Protein AF-0000000084726211 (afdb_homodimer)

Nearest PDB structures (foldseek):
  2p4w-assembly1_A  TM=8.060E-01  e=6.224E-04  Pyrococcus furiosus
  4ooi-assembly1_A  TM=8.807E-01  e=1.745E-03  Vibrio cholerae O1 biovar El Tor str. N16961
  4omz-assembly2_C  TM=9.015E-01  e=2.667E-03  Sinorhizobium fredii
  6pln-assembly2_B  TM=7.159E-01  e=6.622E-03  Pyrococcus furiosus
  8g5s-assembly1_A  TM=6.922E-01  e=1.371E-02  Streptomyces sp. CB03234

Organism: NCBI:txid1227490

Secondary structure (DSSP, 8-state):
-----------------S--SS-EEEES-HHHHHHHHHSHHHHHHHHHTTSS-B-HHHHHHHHT--HHHHHHHHHHHHHTTSEEEEEEE-TTT--EEEEEEE--SEEEEEEETTEEEEEEE--TTS------------/-----------------S--SS--EEES-HHHHHHHHHSHHHHHHHHHTTSS-B-HHHHHHHHT--HHHHHHHHHHHHHTTSEEEEEEE-TTT--EEEEEEE--SEEEEEEETTEEEEEEE--TTS------------

Sequence (276 aa):
MASELVPPRDQATEAPCAATEGDEWRHENPTALLQQLGDEYTRAAFEAVLDRPRSGRAVAAATDMSRPTAFRRLNALVELGLLETDRRIDGEDGHHHKRYRAVIDGFSVRIEDGDIDIVIESDTSAEPARIERRPECDMASELVPPRDQATEAPCAATEGDEWRHENPTALLQQLGDEYTRAAFEAVLDRPRSGRAVAAATDMSRPTAFRRLNALVELGL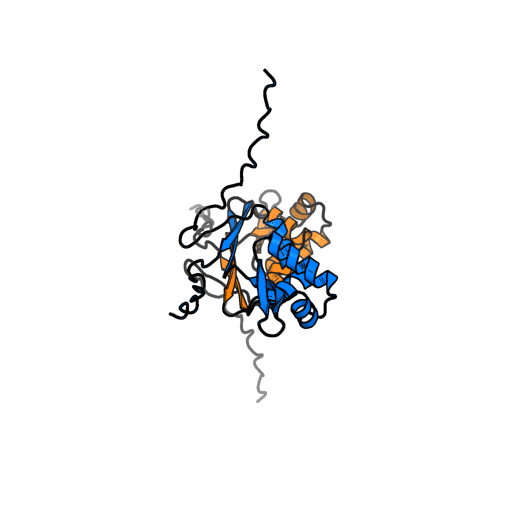LETDRRIDGEDGHHHKRYRAVIDGFSVRIEDGDIDIVIESDTSAEPARIERRPECD

pLDDT: mean 76.4, std 23.69, range [30.94, 98.44]

Radius of gyration: 25.73 Å; Cα contacts (8 Å, |Δi|>4): 413; chains: 2; bounding box: 108×88×62 Å

Structure (mmCIF, N/CA/C/O backbone):
data_AF-0000000084726211-model_v1
#
loop_
_entity.id
_entity.type
_entity.pdbx_description
1 polymer 'HTH iclR-type domain-containing protein'
#
loop_
_atom_site.group_PDB
_atom_site.id
_atom_site.type_symbol
_atom_site.label_atom_id
_atom_site.label_alt_id
_atom_site.label_comp_id
_atom_site.label_asym_id
_atom_site.label_entity_id
_atom_site.label_seq_id
_atom_site.pdbx_PDB_ins_code
_atom_site.Cartn_x
_atom_site.Cartn_y
_atom_site.Cartn_z
_atom_site.occupancy
_atom_site.B_iso_or_equiv
_atom_site.auth_seq_id
_atom_site.auth_comp_id
_atom_site.auth_asym_id
_atom_site.auth_atom_id
_atom_site.pdbx_PDB_model_num
ATOM 1 N N . MET A 1 1 ? 55.969 -15.758 -20.641 1 39.09 1 MET A N 1
ATOM 2 C CA . MET A 1 1 ? 55.156 -16.219 -19.531 1 39.09 1 MET A CA 1
ATOM 3 C C . MET A 1 1 ? 53.812 -15.484 -19.547 1 39.09 1 MET A C 1
ATOM 5 O O . MET A 1 1 ? 53.75 -14.289 -19.266 1 39.09 1 MET A O 1
ATOM 9 N N . ALA A 1 2 ? 52.938 -15.828 -20.516 1 46.84 2 ALA A N 1
ATOM 10 C CA . ALA A 1 2 ? 51.625 -15.234 -20.781 1 46.84 2 ALA A CA 1
ATOM 11 C C . ALA A 1 2 ? 50.719 -15.273 -19.547 1 46.84 2 ALA A C 1
ATOM 13 O O . ALA A 1 2 ? 50.594 -16.328 -18.906 1 46.84 2 ALA A O 1
ATOM 14 N N . SER A 1 3 ? 50.688 -14.188 -18.75 1 48.53 3 SER A N 1
ATOM 15 C CA . SER A 1 3 ? 49.844 -13.953 -17.578 1 48.53 3 SER A CA 1
ATOM 16 C C . SER A 1 3 ? 48.375 -14.227 -17.891 1 48.53 3 SER A C 1
ATOM 18 O O . SER A 1 3 ? 47.812 -13.578 -18.75 1 48.53 3 SER A O 1
ATOM 20 N N . GLU A 1 4 ? 48 -15.523 -17.922 1 49.91 4 GLU A N 1
ATOM 21 C CA . GLU A 1 4 ? 46.625 -15.906 -18.078 1 49.91 4 GLU A CA 1
ATOM 22 C C . GLU A 1 4 ? 45.719 -15.117 -17.125 1 49.91 4 GLU A C 1
ATOM 24 O O . GLU A 1 4 ? 45.906 -15.164 -15.906 1 49.91 4 GLU A O 1
ATOM 29 N N . LEU A 1 5 ? 45.281 -13.945 -17.531 1 48.28 5 LEU A N 1
ATOM 30 C CA . LEU A 1 5 ? 44.25 -13.18 -16.812 1 48.28 5 LEU A CA 1
ATOM 31 C C . LEU A 1 5 ? 43.094 -14.078 -16.406 1 48.28 5 LEU A C 1
ATOM 33 O O . LEU A 1 5 ? 42.375 -14.625 -17.266 1 48.28 5 LEU A O 1
ATOM 37 N N . VAL A 1 6 ? 43.219 -14.844 -15.266 1 48.81 6 VAL A N 1
ATOM 38 C CA . VAL A 1 6 ? 42.062 -15.57 -14.719 1 48.81 6 VAL A CA 1
ATOM 39 C C . VAL A 1 6 ? 40.875 -14.641 -14.641 1 48.81 6 VAL A C 1
ATOM 41 O O . VAL A 1 6 ? 40.969 -13.523 -14.125 1 48.81 6 VAL A O 1
ATOM 44 N N . PRO A 1 7 ? 39.938 -14.773 -15.531 1 48.22 7 PRO A N 1
ATOM 45 C CA . PRO A 1 7 ? 38.75 -13.906 -15.453 1 48.22 7 PRO A CA 1
ATOM 46 C C . PRO A 1 7 ? 38.156 -13.82 -14.047 1 48.22 7 PRO A C 1
ATOM 48 O O . PRO A 1 7 ? 38.344 -14.734 -13.242 1 48.22 7 PRO A O 1
ATOM 51 N N . PRO A 1 8 ? 37.844 -12.57 -13.555 1 41.69 8 PRO A N 1
ATOM 52 C CA . PRO A 1 8 ? 37.281 -12.414 -12.211 1 41.69 8 PRO A CA 1
ATOM 53 C C . PRO A 1 8 ? 36.125 -13.391 -11.93 1 41.69 8 PRO A C 1
ATOM 55 O O . PRO A 1 8 ? 35.344 -13.711 -12.828 1 41.69 8 PRO A O 1
ATOM 58 N N . ARG A 1 9 ? 36.312 -14.359 -11.039 1 36.38 9 ARG A N 1
ATOM 59 C CA . ARG A 1 9 ? 35.281 -15.266 -10.547 1 36.38 9 ARG A CA 1
ATOM 60 C C . ARG A 1 9 ? 33.969 -14.539 -10.32 1 36.38 9 ARG A C 1
ATOM 62 O O . ARG A 1 9 ? 33.969 -13.375 -9.906 1 36.38 9 ARG A O 1
ATOM 69 N N . ASP A 1 10 ? 32.906 -14.898 -11.055 1 35.47 10 ASP A N 1
ATOM 70 C CA . ASP A 1 10 ? 31.531 -14.445 -10.859 1 35.47 10 ASP A CA 1
ATOM 71 C C . ASP A 1 10 ? 31.172 -14.43 -9.375 1 35.47 10 ASP A C 1
ATOM 73 O O . ASP A 1 10 ? 31.234 -15.461 -8.703 1 35.47 10 ASP A O 1
ATOM 77 N N . GLN A 1 11 ? 31.531 -13.461 -8.602 1 33.31 11 GLN A N 1
ATOM 78 C CA . GLN A 1 11 ? 31.078 -13.32 -7.219 1 33.31 11 GLN A CA 1
ATOM 79 C C . GLN A 1 11 ? 29.609 -13.688 -7.074 1 33.31 11 GLN A C 1
ATOM 81 O O . GLN A 1 11 ? 28.734 -12.93 -7.504 1 33.31 11 GLN A O 1
ATOM 86 N N . ALA A 1 12 ? 29.219 -14.945 -7.195 1 33.38 12 ALA A N 1
ATOM 87 C CA . ALA A 1 12 ? 27.875 -15.352 -6.805 1 33.38 12 ALA A CA 1
ATOM 88 C C . ALA A 1 12 ? 27.438 -14.656 -5.52 1 33.38 12 ALA A C 1
ATOM 90 O O . ALA A 1 12 ? 28.156 -14.703 -4.512 1 33.38 12 ALA A O 1
ATOM 91 N N . THR A 1 13 ? 26.797 -13.477 -5.504 1 34.91 13 THR A N 1
ATOM 92 C CA . THR A 1 13 ? 26.219 -12.844 -4.332 1 34.91 13 THR A CA 1
ATOM 93 C C . THR A 1 13 ? 25.562 -13.883 -3.428 1 34.91 13 THR A C 1
ATOM 95 O O . THR A 1 13 ? 24.719 -14.664 -3.877 1 34.91 13 THR A O 1
ATOM 98 N N . GLU A 1 14 ? 26.281 -14.359 -2.484 1 36.47 14 GLU A N 1
ATOM 99 C CA . GLU A 1 14 ? 25.812 -15.305 -1.474 1 36.47 14 GLU A CA 1
ATOM 100 C C . GLU A 1 14 ? 24.344 -15.062 -1.132 1 36.47 14 GLU A C 1
ATOM 102 O O . GLU A 1 14 ? 23.938 -13.922 -0.879 1 36.47 14 GLU A O 1
ATOM 107 N N . ALA A 1 15 ? 23.453 -15.906 -1.672 1 33.66 15 ALA A N 1
ATOM 108 C CA . ALA A 1 15 ? 22.078 -15.867 -1.189 1 33.66 15 ALA A CA 1
ATOM 109 C C . ALA A 1 15 ? 22.031 -15.773 0.333 1 33.66 15 ALA A C 1
ATOM 111 O O . ALA A 1 15 ? 22.859 -16.375 1.025 1 33.66 15 ALA A O 1
ATOM 112 N N . PRO A 1 16 ? 21.609 -14.695 0.989 1 34.72 16 PRO A N 1
ATOM 113 C CA . PRO A 1 16 ? 21.578 -14.719 2.453 1 34.72 16 PRO A CA 1
ATOM 114 C C . PRO A 1 16 ? 21.094 -16.062 3.01 1 34.72 16 PRO A C 1
ATOM 116 O O . PRO A 1 16 ? 20.344 -16.781 2.344 1 34.72 16 PRO A O 1
ATOM 119 N N . CYS A 1 17 ? 21.969 -16.891 3.686 1 32.44 17 CYS A N 1
ATOM 120 C CA . CYS A 1 17 ? 21.625 -18.094 4.434 1 32.44 17 CYS A CA 1
ATOM 121 C C . CYS A 1 17 ? 20.188 -18.062 4.93 1 32.44 17 CYS A C 1
ATOM 123 O O . CYS A 1 17 ? 19.594 -16.984 5 1 32.44 17 CYS A O 1
ATOM 125 N N . ALA A 1 18 ? 19.703 -19.375 5.34 1 34.75 18 ALA A N 1
ATOM 126 C CA . ALA A 1 18 ? 18.391 -19.734 5.867 1 34.75 18 ALA A CA 1
ATOM 127 C C . ALA A 1 18 ? 17.953 -18.734 6.941 1 34.75 18 ALA A C 1
ATOM 129 O O . ALA A 1 18 ? 18.562 -18.641 8 1 34.75 18 ALA A O 1
ATOM 130 N N . ALA A 1 19 ? 17.656 -17.625 6.594 1 34.97 19 ALA A N 1
ATOM 131 C CA . ALA A 1 19 ? 17.234 -16.547 7.488 1 34.97 19 ALA A CA 1
ATOM 132 C C . ALA A 1 19 ? 16.312 -17.078 8.578 1 34.97 19 ALA A C 1
ATOM 134 O O . ALA A 1 19 ? 15.469 -17.938 8.32 1 34.97 19 ALA A O 1
ATOM 135 N N . THR A 1 20 ? 16.719 -17.109 9.867 1 35.34 20 THR A N 1
ATOM 136 C CA . THR A 1 20 ? 15.945 -17.438 11.062 1 35.34 20 THR A CA 1
ATOM 137 C C . THR A 1 20 ? 14.508 -16.953 10.922 1 35.34 20 THR A C 1
ATOM 139 O O . THR A 1 20 ? 14.211 -16.078 10.109 1 35.34 20 THR A O 1
ATOM 142 N N . GLU A 1 21 ? 13.508 -17.312 11.758 1 37.81 21 GLU A N 1
ATOM 143 C CA . GLU A 1 21 ? 12.172 -16.891 12.188 1 37.81 21 GLU A CA 1
ATOM 144 C C . GLU A 1 21 ? 12.078 -15.375 12.297 1 37.81 21 GLU A C 1
ATOM 146 O O . GLU A 1 21 ? 12.906 -14.734 12.938 1 37.81 21 GLU A O 1
ATOM 151 N N . GLY A 1 22 ? 11.234 -14.641 11.414 1 49.62 22 GLY A N 1
ATOM 152 C CA . GLY A 1 22 ? 10.875 -13.234 11.414 1 49.62 22 GLY A CA 1
ATOM 153 C C . GLY A 1 22 ? 11.719 -12.406 10.469 1 49.62 22 GLY A C 1
ATOM 154 O O . GLY A 1 22 ? 12.102 -11.273 10.797 1 49.62 22 GLY A O 1
ATOM 155 N N . ASP A 1 23 ? 12.117 -13.086 9.359 1 56 23 ASP A N 1
ATOM 156 C CA . ASP A 1 23 ? 13 -12.297 8.508 1 56 23 ASP A CA 1
ATOM 157 C C . ASP A 1 23 ? 12.297 -11.039 8 1 56 23 ASP A C 1
ATOM 159 O O . ASP A 1 23 ? 11.195 -11.117 7.461 1 56 23 ASP A O 1
ATOM 163 N N . GLU A 1 24 ? 12.367 -10.078 8.656 1 62.66 24 GLU A N 1
ATOM 164 C CA . GLU A 1 24 ? 11.961 -8.742 8.242 1 62.66 24 GLU A CA 1
ATOM 165 C C . GLU A 1 24 ? 12.945 -8.148 7.238 1 62.66 24 GLU A C 1
ATOM 167 O O . GLU A 1 24 ? 14.133 -8.008 7.539 1 62.66 24 GLU A O 1
ATOM 172 N N . TRP A 1 25 ? 12.562 -8.359 5.883 1 65.56 25 TRP A N 1
ATOM 173 C CA . TRP A 1 25 ? 13.398 -7.707 4.879 1 65.56 25 TRP A CA 1
ATOM 174 C C . TRP A 1 25 ? 12.883 -6.312 4.555 1 65.56 25 TRP A C 1
ATOM 176 O O . TRP A 1 25 ? 11.672 -6.105 4.422 1 65.56 25 TRP A O 1
ATOM 186 N N . ARG A 1 26 ? 13.805 -5.41 4.758 1 68.44 26 ARG A N 1
ATOM 187 C CA . ARG A 1 26 ? 13.461 -4.039 4.387 1 68.44 26 ARG A CA 1
ATOM 188 C C . ARG A 1 26 ? 13.555 -3.842 2.879 1 68.44 26 ARG A C 1
ATOM 190 O O . ARG A 1 26 ? 14.539 -4.23 2.252 1 68.44 26 ARG A O 1
ATOM 197 N N . HIS A 1 27 ? 12.469 -3.482 2.32 1 71.31 27 HIS A N 1
ATOM 198 C CA . HIS A 1 27 ? 12.461 -3.205 0.889 1 71.31 27 HIS A CA 1
ATOM 199 C C . HIS A 1 27 ? 13.164 -1.892 0.579 1 71.31 27 HIS A C 1
ATOM 201 O O . HIS A 1 27 ? 12.969 -0.896 1.278 1 71.31 27 HIS A O 1
ATOM 207 N N . GLU A 1 28 ? 13.922 -1.959 -0.478 1 69.88 28 GLU A N 1
ATOM 208 C CA . GLU A 1 28 ? 14.758 -0.815 -0.825 1 69.88 28 GLU A CA 1
ATOM 209 C C . GLU A 1 28 ? 13.945 0.281 -1.502 1 69.88 28 GLU A C 1
ATOM 211 O O . GLU A 1 28 ? 14.359 1.442 -1.533 1 69.88 28 GLU A O 1
ATOM 216 N N . ASN A 1 29 ? 12.766 -0.168 -1.942 1 80.62 29 ASN A N 1
ATOM 217 C CA . ASN A 1 29 ? 11.961 0.81 -2.666 1 80.62 29 ASN A CA 1
ATOM 218 C C . ASN A 1 29 ? 10.508 0.78 -2.215 1 80.62 29 ASN A C 1
ATOM 220 O O . ASN A 1 29 ? 9.656 0.197 -2.889 1 80.62 29 ASN A O 1
ATOM 224 N N . PRO A 1 30 ?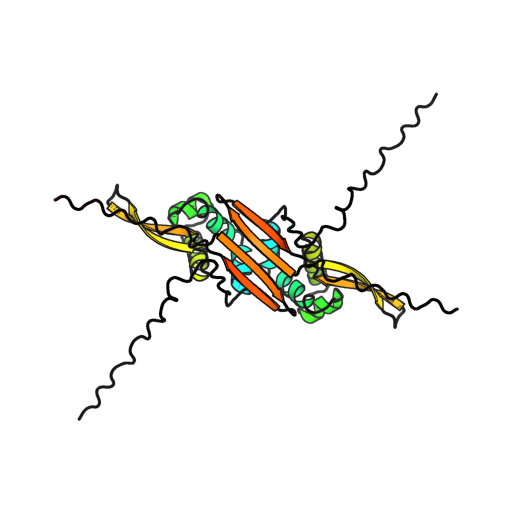 10.266 1.433 -1.146 1 82.88 30 PRO A N 1
ATOM 225 C CA . PRO A 1 30 ? 8.906 1.43 -0.599 1 82.88 30 PRO A CA 1
ATOM 226 C C . PRO A 1 30 ? 7.887 2.043 -1.554 1 82.88 30 PRO A C 1
ATOM 228 O O . PRO A 1 30 ? 6.75 1.571 -1.633 1 82.88 30 PRO A O 1
ATOM 231 N N . THR A 1 31 ? 8.352 2.951 -2.346 1 88.25 31 THR A N 1
ATOM 232 C CA . THR A 1 31 ? 7.461 3.619 -3.291 1 88.25 31 THR A CA 1
ATOM 233 C C . THR A 1 31 ? 6.984 2.645 -4.363 1 88.25 31 THR A C 1
ATOM 235 O O . THR A 1 31 ? 5.809 2.643 -4.73 1 88.25 31 THR A O 1
ATOM 238 N N . ALA A 1 32 ? 7.859 1.78 -4.801 1 92.69 32 ALA A N 1
ATOM 239 C CA . ALA A 1 32 ? 7.512 0.836 -5.859 1 92.69 32 ALA A CA 1
ATOM 240 C C . ALA A 1 32 ? 6.469 -0.169 -5.379 1 92.69 32 ALA A C 1
ATOM 242 O O . ALA A 1 32 ? 5.543 -0.516 -6.117 1 92.69 32 ALA A O 1
ATOM 243 N N . LEU A 1 33 ? 6.598 -0.645 -4.188 1 94.25 33 LEU A N 1
ATOM 244 C CA . LEU A 1 33 ? 5.668 -1.628 -3.643 1 94.25 33 LEU A CA 1
ATOM 245 C C . LEU A 1 33 ? 4.266 -1.038 -3.514 1 94.25 33 LEU A C 1
ATOM 247 O O . LEU A 1 33 ? 3.287 -1.651 -3.945 1 94.25 33 LEU A O 1
ATOM 251 N N . LEU A 1 34 ? 4.176 0.174 -2.963 1 95 34 LEU A N 1
ATOM 252 C CA . LEU A 1 34 ? 2.887 0.832 -2.795 1 95 34 LEU A CA 1
ATOM 253 C C . LEU A 1 34 ? 2.252 1.138 -4.148 1 95 34 LEU A C 1
ATOM 255 O O . LEU A 1 34 ? 1.045 0.962 -4.328 1 95 34 LEU A O 1
ATOM 259 N N . GLN A 1 35 ? 3.066 1.562 -5.082 1 95.69 35 GLN A N 1
ATOM 260 C CA . GLN A 1 35 ? 2.582 1.86 -6.426 1 95.69 35 GLN A CA 1
ATOM 261 C C . GLN A 1 35 ? 2.012 0.612 -7.094 1 95.69 35 GLN A C 1
ATOM 263 O O . GLN A 1 35 ? 0.9 0.639 -7.625 1 95.69 35 GLN A O 1
ATOM 268 N N . GLN A 1 36 ? 2.717 -0.459 -7.031 1 96 36 GLN A N 1
ATOM 269 C CA . GLN A 1 36 ? 2.287 -1.682 -7.699 1 96 36 GLN A CA 1
ATOM 270 C C . GLN A 1 36 ? 1.032 -2.254 -7.047 1 96 36 GLN A C 1
ATOM 272 O O . GLN A 1 36 ? 0.092 -2.65 -7.742 1 96 36 GLN A O 1
ATOM 277 N N . LEU A 1 37 ? 0.979 -2.246 -5.75 1 95.06 37 LEU A N 1
ATOM 278 C CA . LEU A 1 37 ? -0.173 -2.826 -5.066 1 95.06 37 LEU A CA 1
ATOM 279 C C . LEU A 1 37 ? -1.361 -1.871 -5.102 1 95.06 37 LEU A C 1
ATOM 281 O O . LEU A 1 37 ? -2.498 -2.281 -4.855 1 95.06 37 LEU A O 1
ATOM 285 N N . GLY A 1 38 ? -1.064 -0.635 -5.301 1 96.5 38 GLY A N 1
ATOM 286 C CA . GLY A 1 38 ? -2.135 0.331 -5.5 1 96.5 38 GLY A CA 1
ATOM 287 C C . GLY A 1 38 ? -2.799 0.213 -6.859 1 96.5 38 GLY A C 1
ATOM 288 O O . GLY A 1 38 ? -3.92 0.689 -7.051 1 96.5 38 GLY A O 1
ATOM 289 N N . ASP A 1 39 ? -2.117 -0.351 -7.828 1 96.56 39 ASP A N 1
ATOM 290 C CA . ASP A 1 39 ? -2.664 -0.588 -9.156 1 96.56 39 ASP A CA 1
ATOM 291 C C . ASP A 1 39 ? -3.697 -1.712 -9.133 1 96.56 39 ASP A C 1
ATOM 293 O O . ASP A 1 39 ? -3.434 -2.795 -8.609 1 96.56 39 ASP A O 1
ATOM 297 N N . GLU A 1 40 ? -4.785 -1.427 -9.727 1 95.25 40 GLU A N 1
ATOM 298 C CA . GLU A 1 40 ? -5.906 -2.359 -9.672 1 95.25 40 GLU A CA 1
ATOM 299 C C . GLU A 1 40 ? -5.547 -3.691 -10.32 1 95.25 40 GLU A C 1
ATOM 301 O O . GLU A 1 40 ? -5.879 -4.754 -9.797 1 95.25 40 GLU A O 1
ATOM 306 N N . TYR A 1 41 ? -4.941 -3.641 -11.422 1 96.69 41 TYR A N 1
ATOM 307 C CA . TYR A 1 41 ? -4.613 -4.871 -12.133 1 96.69 41 TYR A CA 1
ATOM 308 C C . TYR A 1 41 ? -3.549 -5.664 -11.383 1 96.69 41 TYR A C 1
ATOM 310 O O . TYR A 1 41 ? -3.639 -6.891 -11.281 1 96.69 41 TYR A O 1
ATOM 318 N N . THR A 1 42 ? -2.561 -4.957 -10.852 1 97.88 42 THR A N 1
ATOM 319 C CA . THR A 1 42 ? -1.523 -5.637 -10.086 1 97.88 42 THR A CA 1
ATOM 320 C C . THR A 1 42 ? -2.107 -6.266 -8.828 1 97.88 42 THR A C 1
ATOM 322 O O . THR A 1 42 ? -1.794 -7.41 -8.492 1 97.88 42 THR A O 1
ATOM 325 N N . ARG A 1 43 ? -2.943 -5.551 -8.195 1 96.19 43 ARG A N 1
ATOM 326 C CA . ARG A 1 43 ? -3.58 -6.082 -6.996 1 96.19 43 ARG A CA 1
ATOM 327 C C . ARG A 1 43 ? -4.434 -7.305 -7.324 1 96.19 43 ARG A C 1
ATOM 329 O O . ARG A 1 43 ? -4.426 -8.289 -6.59 1 96.19 43 ARG A O 1
ATOM 336 N N . ALA A 1 44 ? -5.172 -7.266 -8.391 1 96.88 44 ALA A N 1
ATOM 337 C CA . ALA A 1 44 ? -6.012 -8.391 -8.805 1 96.88 44 ALA A CA 1
ATOM 338 C C . ALA A 1 44 ? -5.164 -9.625 -9.102 1 96.88 44 ALA A C 1
ATOM 340 O O . ALA A 1 44 ? -5.527 -10.742 -8.727 1 96.88 44 ALA A O 1
ATOM 341 N N . ALA A 1 45 ? -4.117 -9.414 -9.812 1 98.31 45 ALA A N 1
ATOM 342 C CA . ALA A 1 45 ? -3.205 -10.516 -10.109 1 98.31 45 ALA A CA 1
ATOM 343 C C . ALA A 1 45 ? -2.645 -11.125 -8.828 1 98.31 45 ALA A C 1
ATOM 345 O O . ALA A 1 45 ? -2.57 -12.352 -8.695 1 98.31 45 ALA A O 1
ATOM 346 N N . PHE A 1 46 ? -2.258 -10.234 -7.906 1 97.69 46 PHE A N 1
ATOM 347 C CA . PHE A 1 46 ? -1.736 -10.68 -6.621 1 97.69 46 PHE A CA 1
ATOM 348 C C . PHE A 1 46 ? -2.773 -11.508 -5.875 1 97.69 46 PHE A C 1
ATOM 350 O O . PHE A 1 46 ? -2.48 -12.617 -5.426 1 97.69 46 PHE A O 1
ATOM 357 N N . GLU A 1 47 ? -3.961 -11.055 -5.852 1 96.62 47 GLU A N 1
ATOM 358 C CA . GLU A 1 47 ? -5.047 -11.727 -5.145 1 96.62 47 GLU A CA 1
ATOM 359 C C . GLU A 1 47 ? -5.352 -13.086 -5.77 1 96.62 47 GLU A C 1
ATOM 361 O O . GLU A 1 47 ? -5.707 -14.031 -5.066 1 96.62 47 GLU A O 1
ATOM 366 N N . ALA A 1 48 ? -5.172 -13.164 -7.02 1 97.38 48 ALA A N 1
ATOM 367 C CA . ALA A 1 48 ? -5.496 -14.383 -7.754 1 97.38 48 ALA A CA 1
ATOM 368 C C . ALA A 1 48 ? -4.574 -15.531 -7.348 1 97.38 48 ALA A C 1
ATOM 370 O O . ALA A 1 48 ? -4.902 -16.703 -7.551 1 97.38 48 ALA A O 1
ATOM 371 N N . VAL A 1 49 ? -3.406 -15.219 -6.738 1 96.44 49 VAL A N 1
ATOM 372 C CA . VAL A 1 49 ? -2.439 -16.281 -6.449 1 96.44 49 VAL A CA 1
ATOM 373 C C . VAL A 1 49 ? -2.275 -16.422 -4.941 1 96.44 49 VAL A C 1
ATOM 375 O O . VAL A 1 49 ? -1.393 -17.156 -4.477 1 96.44 49 VAL A O 1
ATOM 378 N N . LEU A 1 50 ? -3.078 -15.719 -4.16 1 94.94 50 LEU A N 1
ATOM 379 C CA . LEU A 1 50 ? -2.908 -15.734 -2.711 1 94.94 50 LEU A CA 1
ATOM 380 C C . LEU A 1 50 ? -3.35 -17.078 -2.131 1 94.94 50 LEU A C 1
ATOM 382 O O . LEU A 1 50 ? -2.77 -17.562 -1.154 1 94.94 50 LEU A O 1
ATOM 386 N N . ASP A 1 51 ? -4.332 -17.656 -2.684 1 93.56 51 ASP A N 1
ATOM 387 C CA . ASP A 1 51 ? -4.887 -18.875 -2.113 1 93.56 51 ASP A CA 1
ATOM 388 C C . ASP A 1 51 ? -4.121 -20.094 -2.6 1 93.56 51 ASP A C 1
ATOM 390 O O . ASP A 1 51 ? -4 -21.094 -1.877 1 93.56 51 ASP A O 1
ATOM 394 N N . ARG A 1 52 ? -3.674 -20.047 -3.83 1 92.88 52 ARG A N 1
ATOM 395 C CA . ARG A 1 52 ? -2.904 -21.141 -4.414 1 92.88 52 ARG A CA 1
ATOM 396 C C . ARG A 1 52 ? -2.064 -20.656 -5.59 1 92.88 52 ARG A C 1
ATOM 398 O O . ARG A 1 52 ? -2.396 -19.656 -6.223 1 92.88 52 ARG A O 1
ATOM 405 N N . PRO A 1 53 ? -0.994 -21.375 -5.887 1 94.19 53 PRO A N 1
ATOM 406 C CA . PRO A 1 53 ? -0.213 -21.031 -7.078 1 94.19 53 PRO A CA 1
ATOM 407 C C . PRO A 1 53 ? -1.024 -21.141 -8.367 1 94.19 53 PRO A C 1
ATOM 409 O O . PRO A 1 53 ? -1.875 -22.031 -8.492 1 94.19 53 PRO A O 1
ATOM 412 N N . ARG A 1 54 ? -0.799 -20.25 -9.305 1 95.38 54 ARG A N 1
ATOM 413 C CA . ARG A 1 54 ? -1.486 -20.266 -10.594 1 95.38 54 ARG A CA 1
ATOM 414 C C . ARG A 1 54 ? -0.538 -19.891 -11.727 1 95.38 54 ARG A C 1
ATOM 416 O O . ARG A 1 54 ? 0.429 -19.156 -11.508 1 95.38 54 ARG A O 1
ATOM 423 N N . SER A 1 55 ? -0.848 -20.5 -12.914 1 95 55 SER A N 1
ATOM 424 C CA . SER A 1 55 ? -0.125 -20.078 -14.109 1 95 55 SER A CA 1
ATOM 425 C C . SER A 1 55 ? -0.536 -18.688 -14.547 1 95 55 SER A C 1
ATOM 427 O O . SER A 1 55 ? -1.604 -18.203 -14.164 1 95 55 SER A O 1
ATOM 429 N N . GLY A 1 56 ? 0.348 -18.031 -15.375 1 95.88 56 GLY A N 1
ATOM 430 C CA . GLY A 1 56 ? -0.013 -16.75 -15.938 1 95.88 56 GLY A CA 1
ATOM 431 C C . GLY A 1 56 ? -1.317 -16.781 -16.719 1 95.88 56 GLY A C 1
ATOM 432 O O . GLY A 1 56 ? -2.109 -15.836 -16.641 1 95.88 56 GLY A O 1
ATOM 433 N N . ARG A 1 57 ? -1.551 -17.875 -17.391 1 96.19 57 ARG A N 1
ATOM 434 C CA . ARG A 1 57 ? -2.787 -18.016 -18.156 1 96.19 57 ARG A CA 1
ATOM 435 C C . ARG A 1 57 ? -3.996 -18.078 -17.234 1 96.19 57 ARG A C 1
ATOM 437 O O . ARG A 1 57 ? -5.035 -17.484 -17.516 1 96.19 57 ARG A O 1
ATOM 444 N N . ALA A 1 58 ? -3.838 -18.875 -16.188 1 96.5 58 ALA A N 1
ATOM 445 C CA . ALA A 1 58 ? -4.922 -19 -15.219 1 96.5 58 ALA A CA 1
ATOM 446 C C . ALA A 1 58 ? -5.223 -17.656 -14.562 1 96.5 58 ALA A C 1
ATOM 448 O O . ALA A 1 58 ? -6.387 -17.312 -14.336 1 96.5 58 ALA A O 1
ATOM 449 N N . VAL A 1 59 ? -4.18 -16.859 -14.273 1 98 59 VAL A N 1
ATOM 450 C CA . VAL A 1 59 ? -4.355 -15.539 -13.672 1 98 59 VAL A CA 1
ATOM 451 C C . VAL A 1 59 ? -5.066 -14.617 -14.656 1 98 59 VAL A C 1
ATOM 453 O O . VAL A 1 59 ? -5.992 -13.891 -14.281 1 98 59 VAL A O 1
ATOM 456 N N . ALA A 1 60 ? -4.66 -14.664 -15.891 1 98.31 60 ALA A N 1
ATOM 457 C CA . ALA A 1 60 ? -5.289 -13.844 -16.922 1 98.31 60 ALA A CA 1
ATOM 458 C C . ALA A 1 60 ? -6.785 -14.133 -17.016 1 98.31 60 ALA A C 1
ATOM 460 O O . ALA A 1 60 ? -7.602 -13.203 -17.047 1 98.31 60 ALA A O 1
ATOM 461 N N . ALA A 1 61 ? -7.125 -15.352 -16.953 1 97.69 61 ALA A N 1
ATOM 462 C CA . ALA A 1 61 ? -8.523 -15.766 -17.047 1 97.69 61 ALA A CA 1
ATOM 463 C C . ALA A 1 61 ? -9.312 -15.328 -15.82 1 97.69 61 ALA A C 1
ATOM 465 O O . ALA A 1 61 ? -10.43 -14.828 -15.945 1 97.69 61 ALA A O 1
ATOM 466 N N . ALA A 1 62 ? -8.688 -15.445 -14.68 1 97.19 62 ALA A N 1
ATOM 467 C CA . ALA A 1 62 ? -9.352 -15.141 -13.414 1 97.19 62 ALA A CA 1
ATOM 468 C C . ALA A 1 62 ? -9.578 -13.641 -13.266 1 97.19 62 ALA A C 1
ATOM 470 O O . ALA A 1 62 ? -10.477 -13.211 -12.531 1 97.19 62 ALA A O 1
ATOM 471 N N . THR A 1 63 ? -8.75 -12.797 -13.867 1 97.56 63 THR A N 1
ATOM 472 C CA . THR A 1 63 ? -8.789 -11.352 -13.672 1 97.56 63 THR A CA 1
ATOM 473 C C . THR A 1 63 ? -9.312 -10.641 -14.914 1 97.56 63 THR A C 1
ATOM 475 O O . THR A 1 63 ? -9.383 -9.414 -14.953 1 97.56 63 THR A O 1
ATOM 478 N N . ASP A 1 64 ? -9.633 -11.32 -15.969 1 96.88 64 ASP A N 1
ATOM 479 C CA . ASP A 1 64 ? -10.117 -10.789 -17.234 1 96.88 64 ASP A CA 1
ATOM 480 C C . ASP A 1 64 ? -9.109 -9.812 -17.844 1 96.88 64 ASP A C 1
ATOM 482 O O . ASP A 1 64 ? -9.484 -8.734 -18.297 1 96.88 64 ASP A O 1
ATOM 486 N N . MET A 1 65 ? -7.871 -10.102 -17.688 1 97.5 65 MET A N 1
ATOM 487 C CA . MET A 1 65 ? -6.766 -9.391 -18.328 1 97.5 65 MET A CA 1
ATOM 488 C C . MET A 1 65 ? -6.242 -10.164 -19.531 1 97.5 65 MET A C 1
ATOM 490 O O . MET A 1 65 ? -6.438 -11.375 -19.625 1 97.5 65 MET A O 1
ATOM 494 N N . SER A 1 66 ? -5.648 -9.367 -20.453 1 98 66 SER A N 1
ATOM 495 C CA . SER A 1 66 ? -4.895 -10.07 -21.5 1 98 66 SER A CA 1
ATOM 496 C C . SER A 1 66 ? -3.703 -10.812 -20.906 1 98 66 SER A C 1
ATOM 498 O O . SER A 1 66 ? -3.209 -10.453 -19.828 1 98 66 SER A O 1
ATOM 500 N N . ARG A 1 67 ? -3.295 -11.875 -21.578 1 97.38 67 ARG A N 1
ATOM 501 C CA . ARG A 1 67 ? -2.15 -12.648 -21.109 1 97.38 67 ARG A CA 1
ATOM 502 C C . ARG A 1 67 ? -0.915 -11.773 -20.969 1 97.38 67 ARG A C 1
ATOM 504 O O . ARG A 1 67 ? -0.244 -11.797 -19.938 1 97.38 67 ARG A O 1
ATOM 511 N N . PRO A 1 68 ? -0.602 -10.906 -21.922 1 97.94 68 PRO A N 1
ATOM 512 C CA . PRO A 1 68 ? 0.569 -10.047 -21.734 1 97.94 68 PRO A CA 1
ATOM 513 C C . PRO A 1 68 ? 0.442 -9.133 -20.516 1 97.94 68 PRO A C 1
ATOM 515 O O . PRO A 1 68 ? 1.423 -8.914 -19.797 1 97.94 68 PRO A O 1
ATOM 518 N N . THR A 1 69 ? -0.729 -8.602 -20.234 1 98.06 69 THR A N 1
ATOM 519 C CA . THR A 1 69 ? -0.956 -7.734 -19.094 1 98.06 69 THR A CA 1
ATOM 520 C C . THR A 1 69 ? -0.761 -8.5 -17.781 1 98.06 69 THR A C 1
ATOM 522 O O . THR A 1 69 ? -0.059 -8.039 -16.891 1 98.06 69 THR A O 1
ATOM 525 N N . ALA A 1 70 ? -1.31 -9.68 -17.766 1 98.25 70 ALA A N 1
ATOM 526 C CA . ALA A 1 70 ? -1.183 -10.516 -16.562 1 98.25 70 ALA A CA 1
ATOM 527 C C . ALA A 1 70 ? 0.278 -10.852 -16.297 1 98.25 70 ALA A C 1
ATOM 529 O O . ALA A 1 70 ? 0.74 -10.758 -15.148 1 98.25 70 ALA A O 1
ATOM 530 N N . PHE A 1 71 ? 0.981 -11.188 -17.297 1 97.75 71 PHE A N 1
ATOM 531 C CA . PHE A 1 71 ? 2.381 -11.555 -17.125 1 97.75 71 PHE A CA 1
ATOM 532 C C . PHE A 1 71 ? 3.197 -10.359 -16.641 1 97.75 71 PHE A C 1
ATOM 534 O O . PHE A 1 71 ? 4.035 -10.492 -15.75 1 97.75 71 PHE A O 1
ATOM 541 N N . ARG A 1 72 ? 2.914 -9.211 -17.188 1 98.31 72 ARG A N 1
ATOM 542 C CA . ARG A 1 72 ? 3.625 -8.008 -16.75 1 98.31 72 ARG A CA 1
ATOM 543 C C . ARG A 1 72 ? 3.385 -7.73 -15.273 1 98.31 72 ARG A C 1
ATOM 545 O O . ARG A 1 72 ? 4.316 -7.391 -14.547 1 98.31 72 ARG A O 1
ATOM 552 N N . ARG A 1 73 ? 2.156 -7.883 -14.844 1 98.44 73 ARG A N 1
ATOM 553 C CA . ARG A 1 73 ? 1.831 -7.617 -13.445 1 98.44 73 ARG A CA 1
ATOM 554 C C . ARG A 1 73 ? 2.447 -8.672 -12.531 1 98.44 73 ARG A C 1
ATOM 556 O O . ARG A 1 73 ? 2.967 -8.344 -11.461 1 98.44 73 ARG A O 1
ATOM 563 N N . LEU A 1 74 ? 2.389 -9.898 -12.961 1 98.12 74 LEU A N 1
ATOM 564 C CA . LEU A 1 74 ? 2.957 -10.992 -12.18 1 98.12 74 LEU A CA 1
ATOM 565 C C . LEU A 1 74 ? 4.469 -10.836 -12.055 1 98.12 74 LEU A C 1
ATOM 567 O O . LEU A 1 74 ? 5.023 -11.023 -10.969 1 98.12 74 LEU A O 1
ATOM 571 N N . ASN A 1 75 ? 5.074 -10.461 -13.117 1 97.62 75 ASN A N 1
ATOM 572 C CA . ASN A 1 75 ? 6.52 -10.273 -13.086 1 97.62 75 ASN A CA 1
ATOM 573 C C . ASN A 1 75 ? 6.906 -9.086 -12.211 1 97.62 75 ASN A C 1
ATOM 575 O O . ASN A 1 75 ? 7.926 -9.125 -11.516 1 97.62 75 ASN A O 1
ATOM 579 N N . ALA A 1 76 ? 6.16 -8.016 -12.227 1 97.38 76 ALA A N 1
ATOM 580 C CA . ALA A 1 76 ? 6.398 -6.891 -11.32 1 97.38 76 ALA A CA 1
ATOM 581 C C . ALA A 1 76 ? 6.332 -7.332 -9.867 1 97.38 76 ALA A C 1
ATOM 583 O O . ALA A 1 76 ? 7.152 -6.91 -9.047 1 97.38 76 ALA A O 1
ATOM 584 N N . LEU A 1 77 ? 5.398 -8.195 -9.57 1 96.94 77 LEU A N 1
ATOM 585 C CA . LEU A 1 77 ? 5.223 -8.703 -8.211 1 96.94 77 LEU A CA 1
ATOM 586 C C . LEU A 1 77 ? 6.383 -9.609 -7.816 1 96.94 77 LEU A C 1
ATOM 588 O O . LEU A 1 77 ? 6.801 -9.625 -6.656 1 96.94 77 LEU A O 1
ATOM 592 N N . VAL A 1 78 ? 6.922 -10.344 -8.75 1 95.31 78 VAL A N 1
ATOM 593 C CA . VAL A 1 78 ? 8.094 -11.172 -8.516 1 95.31 78 VAL A CA 1
ATOM 594 C C . VAL A 1 78 ? 9.305 -10.289 -8.219 1 95.31 78 VAL A C 1
ATOM 596 O O . VAL A 1 78 ? 10.055 -10.539 -7.273 1 95.31 78 VAL A O 1
ATOM 599 N N . GLU A 1 79 ? 9.453 -9.242 -9 1 93.88 79 GLU A N 1
ATOM 600 C CA . GLU A 1 79 ? 10.57 -8.328 -8.828 1 93.88 79 GLU A CA 1
ATOM 601 C C . GLU A 1 79 ? 10.531 -7.664 -7.453 1 93.88 79 GLU A C 1
ATOM 603 O O . GLU A 1 79 ? 11.57 -7.336 -6.883 1 93.88 79 GLU A O 1
ATOM 608 N N . LEU A 1 80 ? 9.352 -7.516 -6.922 1 93.25 80 LEU A N 1
ATOM 609 C CA . LEU A 1 80 ? 9.18 -6.879 -5.617 1 93.25 80 LEU A CA 1
ATOM 610 C C . LEU A 1 80 ? 9.359 -7.895 -4.492 1 93.25 80 LEU A C 1
ATOM 612 O O . LEU A 1 80 ? 9.32 -7.531 -3.314 1 93.25 80 LEU A O 1
ATOM 616 N N . GLY A 1 81 ? 9.461 -9.125 -4.797 1 91.62 81 GLY A N 1
ATOM 617 C CA . GLY A 1 81 ? 9.672 -10.164 -3.805 1 91.62 81 GLY A CA 1
ATOM 618 C C . GLY A 1 81 ? 8.383 -10.672 -3.188 1 91.62 81 GLY A C 1
ATOM 619 O O . GLY A 1 81 ? 8.414 -11.398 -2.189 1 91.62 81 GLY A O 1
ATOM 620 N N . LEU A 1 82 ? 7.297 -10.344 -3.746 1 94.12 82 LEU A N 1
ATOM 621 C CA . LEU A 1 82 ? 6.008 -10.773 -3.219 1 94.12 82 LEU A CA 1
ATOM 622 C C . LEU A 1 82 ? 5.637 -12.148 -3.76 1 94.12 82 LEU A C 1
ATOM 624 O O . LEU A 1 82 ? 4.941 -12.922 -3.092 1 94.12 82 LEU A O 1
ATOM 628 N N . LEU A 1 83 ? 6.051 -12.398 -4.941 1 96.12 83 LEU A N 1
ATOM 629 C CA . LEU A 1 83 ? 5.793 -13.68 -5.594 1 96.12 83 LEU A CA 1
ATOM 630 C C . LEU A 1 83 ? 7.098 -14.367 -5.969 1 96.12 83 LEU A C 1
ATOM 632 O O . LEU A 1 83 ? 8.133 -13.719 -6.105 1 96.12 83 LEU A O 1
ATOM 636 N N . GLU A 1 84 ? 7.023 -15.633 -6.133 1 95.81 84 GLU A N 1
ATOM 637 C CA . GLU A 1 84 ? 8.047 -16.453 -6.773 1 95.81 84 GLU A CA 1
ATOM 638 C C . GLU A 1 84 ? 7.445 -17.344 -7.859 1 95.81 84 GLU A C 1
ATOM 640 O O . GLU A 1 84 ? 6.238 -17.594 -7.871 1 95.81 84 GLU A O 1
ATOM 645 N N . THR A 1 85 ? 8.312 -17.656 -8.781 1 93.75 85 THR A N 1
ATOM 646 C CA . THR A 1 85 ? 7.891 -18.594 -9.82 1 93.75 85 THR A CA 1
ATOM 647 C C . THR A 1 85 ? 8.398 -20 -9.523 1 93.75 85 THR A C 1
ATOM 649 O O . THR A 1 85 ? 9.492 -20.172 -8.984 1 93.75 85 THR A O 1
ATOM 652 N N . ASP A 1 86 ? 7.496 -20.922 -9.594 1 82.62 86 ASP A N 1
ATOM 653 C CA . ASP A 1 86 ? 7.906 -22.312 -9.469 1 82.62 86 ASP A CA 1
ATOM 654 C C . ASP A 1 86 ? 7.547 -23.109 -10.727 1 82.62 86 ASP A C 1
ATOM 656 O O . ASP A 1 86 ? 6.609 -22.75 -11.445 1 82.62 86 ASP A O 1
ATOM 660 N N . ARG A 1 87 ? 8.477 -23.953 -11.195 1 78.38 87 ARG A N 1
ATOM 661 C CA . ARG A 1 87 ? 8.195 -24.828 -12.328 1 78.38 87 ARG A CA 1
ATOM 662 C C . ARG A 1 87 ? 7.664 -26.172 -11.859 1 78.38 87 ARG A C 1
ATOM 664 O O . ARG A 1 87 ? 8.211 -26.781 -10.938 1 78.38 87 ARG A O 1
ATOM 671 N N . ARG A 1 88 ? 6.352 -26.297 -12.016 1 66.62 88 ARG A N 1
ATOM 672 C CA . ARG A 1 88 ? 5.816 -27.609 -11.625 1 66.62 88 ARG A CA 1
ATOM 673 C C . ARG A 1 88 ? 5.516 -28.453 -12.859 1 66.62 88 ARG A C 1
ATOM 675 O O . ARG A 1 88 ? 5.176 -27.938 -13.914 1 66.62 88 ARG A O 1
ATOM 682 N N . ILE A 1 89 ? 6.125 -29.609 -12.812 1 61.16 89 ILE A N 1
ATOM 683 C CA . ILE A 1 89 ? 5.805 -30.578 -13.852 1 61.16 89 ILE A CA 1
ATOM 684 C C . ILE A 1 89 ? 4.359 -31.047 -13.703 1 61.16 89 ILE A C 1
ATOM 686 O O . ILE A 1 89 ? 3.961 -31.5 -12.625 1 61.16 89 ILE A O 1
ATOM 690 N N . ASP A 1 90 ? 3.479 -30.5 -14.484 1 57.84 90 ASP A N 1
ATOM 691 C CA . ASP A 1 90 ? 2.146 -31.094 -14.438 1 57.84 90 ASP A CA 1
ATOM 692 C C . ASP A 1 90 ? 2.182 -32.562 -14.867 1 57.84 90 ASP A C 1
ATOM 694 O O . ASP A 1 90 ? 2.936 -32.938 -15.773 1 57.84 90 ASP A O 1
ATOM 698 N N . GLY A 1 91 ? 2.002 -33.469 -13.859 1 57 91 GLY A N 1
ATOM 699 C CA . GLY A 1 91 ? 1.98 -34.875 -14.094 1 57 91 GLY A CA 1
ATOM 700 C C . GLY A 1 91 ? 1.311 -35.281 -15.398 1 57 91 GLY A C 1
ATOM 701 O O . GLY A 1 91 ? 1.615 -36.312 -15.977 1 57 91 GLY A O 1
ATOM 702 N N . GLU A 1 92 ? 0.211 -34.719 -15.625 1 55.91 92 GLU A N 1
ATOM 703 C CA . GLU A 1 92 ? -0.549 -35.344 -16.703 1 55.91 92 GLU A CA 1
ATOM 704 C C . GLU A 1 92 ? 0.167 -35.188 -18.047 1 55.91 92 GLU A C 1
ATOM 706 O O . GLU A 1 92 ? 0.24 -36.156 -18.812 1 55.91 92 GLU A O 1
ATOM 711 N N . ASP A 1 93 ? 0.496 -34.094 -18.344 1 58.34 93 ASP A N 1
ATOM 712 C CA . ASP A 1 93 ? 1.035 -33.969 -19.688 1 58.34 93 ASP A CA 1
ATOM 713 C C . ASP A 1 93 ? 2.561 -33.906 -19.672 1 58.34 93 ASP A C 1
ATOM 715 O O . ASP A 1 93 ? 3.203 -33.938 -20.719 1 58.34 93 ASP A O 1
ATOM 719 N N . GLY A 1 94 ? 3.018 -34.125 -18.453 1 63.53 94 GLY A N 1
ATOM 720 C CA . GLY A 1 94 ? 4.469 -34.094 -18.344 1 63.53 94 GLY A CA 1
ATOM 721 C C . GLY A 1 94 ? 5.086 -32.75 -18.609 1 63.53 94 GLY A C 1
ATOM 722 O O . GLY A 1 94 ? 6.309 -32.594 -18.625 1 63.53 94 GLY A O 1
ATOM 723 N N . HIS A 1 95 ? 4.133 -31.844 -19.047 1 69.94 95 HIS A N 1
ATOM 724 C CA . HIS A 1 95 ? 4.711 -30.562 -19.453 1 69.94 95 HIS A CA 1
ATOM 725 C C . HIS A 1 95 ? 4.953 -29.672 -18.234 1 69.94 95 HIS A C 1
ATOM 727 O O . HIS A 1 95 ? 4.23 -29.75 -17.25 1 69.94 95 HIS A O 1
ATOM 733 N N . HIS A 1 96 ? 6.094 -29.094 -18.219 1 76.19 96 HIS A N 1
ATOM 734 C CA . HIS A 1 96 ? 6.496 -28.109 -17.219 1 76.19 96 HIS A CA 1
ATOM 735 C C . HIS A 1 96 ? 5.762 -26.781 -17.406 1 76.19 96 HIS A C 1
ATOM 737 O O . HIS A 1 96 ? 5.703 -26.266 -18.531 1 76.19 96 HIS A O 1
ATOM 743 N N . HIS A 1 97 ? 4.848 -26.516 -16.391 1 82.5 97 HIS A N 1
ATOM 744 C CA . HIS A 1 97 ? 4.215 -25.203 -16.516 1 82.5 97 HIS A CA 1
ATOM 745 C C . HIS A 1 97 ? 4.703 -24.266 -15.414 1 82.5 97 HIS A C 1
ATOM 747 O O . HIS A 1 97 ? 4.945 -24.688 -14.281 1 82.5 97 HIS A O 1
ATOM 753 N N . LYS A 1 98 ? 5.02 -23 -15.805 1 91.44 98 LYS A N 1
ATOM 754 C CA . LYS A 1 98 ? 5.387 -21.922 -14.883 1 91.44 98 LYS A CA 1
ATOM 755 C C . LYS A 1 98 ? 4.18 -21.453 -14.086 1 91.44 98 LYS A C 1
ATOM 757 O O . LYS A 1 98 ? 3.111 -21.203 -14.648 1 91.44 98 LYS A O 1
ATOM 762 N N . ARG A 1 99 ? 4.355 -21.516 -12.727 1 95 99 ARG A N 1
ATOM 763 C CA . ARG A 1 99 ? 3.299 -21 -11.867 1 95 99 ARG A CA 1
ATOM 764 C C . ARG A 1 99 ? 3.832 -19.922 -10.938 1 95 99 ARG A C 1
ATOM 766 O O . ARG A 1 99 ? 5.031 -19.875 -10.648 1 95 99 ARG A O 1
ATOM 773 N N . TYR A 1 100 ? 2.926 -19.062 -10.594 1 96.56 100 TYR A N 1
ATOM 774 C CA . TYR A 1 100 ? 3.221 -18 -9.648 1 96.56 100 TYR A CA 1
ATOM 775 C C . TYR A 1 100 ? 2.607 -18.297 -8.289 1 96.56 100 TYR A C 1
ATOM 777 O O . TYR A 1 100 ? 1.46 -18.734 -8.195 1 96.56 100 TYR A O 1
ATOM 785 N N . ARG A 1 101 ? 3.383 -18.031 -7.219 1 94.62 101 ARG A N 1
ATOM 786 C CA . ARG A 1 101 ? 2.869 -18.219 -5.867 1 94.62 101 ARG A CA 1
ATOM 787 C C . ARG A 1 101 ? 3.312 -17.078 -4.957 1 94.62 101 ARG A C 1
ATOM 789 O O . ARG A 1 101 ? 4.43 -16.578 -5.086 1 94.62 101 ARG A O 1
ATOM 796 N N . ALA A 1 102 ? 2.408 -16.781 -4.031 1 94.69 102 ALA A N 1
ATOM 797 C CA . ALA A 1 102 ? 2.76 -15.805 -3.006 1 94.69 102 ALA A CA 1
ATOM 798 C C . ALA A 1 102 ? 3.721 -16.406 -1.983 1 94.69 102 ALA A C 1
ATOM 800 O O . ALA A 1 102 ? 3.543 -17.547 -1.548 1 94.69 102 ALA A O 1
ATOM 801 N N . VAL A 1 103 ? 4.711 -15.578 -1.583 1 92.44 103 VAL A N 1
ATOM 802 C CA . VAL A 1 103 ? 5.723 -16.109 -0.674 1 92.44 103 VAL A CA 1
ATOM 803 C C . VAL A 1 103 ? 5.789 -15.242 0.585 1 92.44 103 VAL A C 1
ATOM 805 O O . VAL A 1 103 ? 6.691 -15.398 1.407 1 92.44 103 VAL A O 1
ATOM 808 N N . ILE A 1 104 ? 4.914 -14.367 0.708 1 92.19 104 ILE A N 1
ATOM 809 C CA . ILE A 1 104 ? 4.902 -13.492 1.874 1 92.19 104 ILE A CA 1
ATOM 810 C C . ILE A 1 104 ? 3.615 -13.703 2.664 1 92.19 104 ILE A C 1
ATOM 812 O O . ILE A 1 104 ? 2.611 -14.172 2.117 1 92.19 104 ILE A O 1
ATOM 816 N N . ASP A 1 105 ? 3.623 -13.406 3.941 1 92.5 105 ASP A N 1
ATOM 817 C CA . ASP A 1 105 ? 2.449 -13.414 4.809 1 92.5 105 ASP A CA 1
ATOM 818 C C . ASP A 1 105 ? 1.883 -12 4.969 1 92.5 105 ASP A C 1
ATOM 820 O O . ASP A 1 105 ? 0.781 -11.828 5.496 1 92.5 105 ASP A O 1
ATOM 824 N N . GLY A 1 106 ? 2.736 -11.102 4.566 1 93.5 106 GLY A N 1
ATOM 825 C CA . GLY A 1 106 ? 2.348 -9.703 4.648 1 93.5 106 GLY A CA 1
ATOM 826 C C . GLY A 1 106 ? 3.523 -8.75 4.555 1 93.5 106 GLY A C 1
ATOM 827 O O . GLY A 1 106 ? 4.625 -9.148 4.172 1 93.5 106 GLY A O 1
ATOM 828 N N . PHE A 1 107 ? 3.23 -7.508 4.73 1 92.5 107 PHE A N 1
ATOM 829 C CA . PHE A 1 107 ? 4.262 -6.488 4.859 1 92.5 107 PHE A CA 1
ATOM 830 C C . PHE A 1 107 ? 3.781 -5.34 5.738 1 92.5 107 PHE A C 1
ATOM 832 O O . PHE A 1 107 ? 2.58 -5.188 5.969 1 92.5 107 PHE A O 1
ATOM 839 N N . SER A 1 108 ? 4.754 -4.633 6.203 1 93.31 108 SER A N 1
ATOM 840 C CA . SER A 1 108 ? 4.434 -3.477 7.035 1 93.31 108 SER A CA 1
ATOM 841 C C . SER A 1 108 ? 5.105 -2.215 6.504 1 93.31 108 SER A C 1
ATOM 843 O O . SER A 1 108 ? 6.258 -2.254 6.062 1 93.31 108 SER A O 1
ATOM 845 N N . VAL A 1 109 ? 4.359 -1.197 6.48 1 93.25 109 VAL A N 1
ATOM 846 C CA . VAL A 1 109 ? 4.875 0.151 6.266 1 93.25 109 VAL A CA 1
ATOM 847 C C . VAL A 1 109 ? 5.102 0.838 7.609 1 93.25 109 VAL A C 1
ATOM 849 O O . VAL A 1 109 ? 4.184 0.929 8.43 1 93.25 109 VAL A O 1
ATOM 852 N N . ARG A 1 110 ? 6.27 1.303 7.781 1 92.81 110 ARG A N 1
ATOM 853 C CA . ARG A 1 110 ? 6.645 1.985 9.016 1 92.81 110 ARG A CA 1
ATOM 854 C C . ARG A 1 110 ? 7.074 3.422 8.742 1 92.81 110 ARG A C 1
ATOM 856 O O . ARG A 1 110 ? 7.75 3.693 7.746 1 92.81 110 ARG A O 1
ATOM 863 N N . ILE A 1 111 ? 6.621 4.25 9.609 1 92.31 111 ILE A N 1
ATOM 864 C CA . ILE A 1 111 ? 6.988 5.656 9.508 1 92.31 111 ILE A CA 1
ATOM 865 C C . ILE A 1 111 ? 7.844 6.051 10.711 1 92.31 111 ILE A C 1
ATOM 867 O O . ILE A 1 111 ? 7.398 5.941 11.859 1 92.31 111 ILE A O 1
ATOM 871 N N . GLU A 1 112 ? 9.062 6.398 10.508 1 87.62 112 GLU A N 1
ATOM 872 C CA . GLU A 1 112 ? 9.977 6.855 11.555 1 87.62 112 GLU A CA 1
ATOM 873 C C . GLU A 1 112 ? 10.719 8.117 11.117 1 87.62 112 GLU A C 1
ATOM 875 O O . GLU A 1 112 ? 11.336 8.148 10.055 1 87.62 112 GLU A O 1
ATOM 880 N N . ASP A 1 113 ? 10.617 9.148 11.953 1 88.06 113 ASP A N 1
ATOM 881 C CA . ASP A 1 113 ? 11.305 10.414 11.711 1 88.06 113 ASP A CA 1
ATOM 882 C C . ASP A 1 113 ? 10.992 10.953 10.32 1 88.06 113 ASP A C 1
ATOM 884 O O . ASP A 1 113 ? 11.891 11.422 9.617 1 88.06 113 ASP A O 1
ATOM 888 N N . GLY A 1 114 ? 9.836 10.727 9.82 1 87.75 114 GLY A N 1
ATOM 889 C CA . GLY A 1 114 ? 9.391 11.266 8.547 1 87.75 114 GLY A CA 1
ATOM 890 C C . GLY A 1 114 ? 9.742 10.383 7.367 1 87.75 114 GLY A C 1
ATOM 891 O O . GLY A 1 114 ? 9.43 10.711 6.223 1 87.75 114 GLY A O 1
ATOM 892 N N . ASP A 1 115 ? 10.352 9.297 7.645 1 88.88 115 ASP A N 1
ATOM 893 C CA . ASP A 1 115 ? 10.719 8.375 6.578 1 88.88 115 ASP A CA 1
ATOM 894 C C . ASP A 1 115 ? 9.805 7.148 6.578 1 88.88 115 ASP A C 1
ATOM 896 O O . ASP A 1 115 ? 9.352 6.703 7.637 1 88.88 115 ASP A O 1
ATOM 900 N N . ILE A 1 116 ? 9.602 6.738 5.301 1 91.12 116 ILE A N 1
ATOM 901 C CA . ILE A 1 116 ? 8.805 5.531 5.145 1 91.12 116 ILE A CA 1
ATOM 902 C C . ILE A 1 116 ? 9.711 4.34 4.855 1 91.12 116 ILE A C 1
ATOM 904 O O . ILE A 1 116 ? 10.57 4.406 3.975 1 91.12 116 ILE A O 1
ATOM 908 N N . ASP A 1 117 ? 9.555 3.32 5.641 1 91.75 117 ASP A N 1
ATOM 909 C CA . ASP A 1 117 ? 10.219 2.041 5.422 1 91.75 117 ASP A CA 1
ATOM 910 C C . ASP A 1 117 ? 9.203 0.917 5.23 1 91.75 117 ASP A C 1
ATOM 912 O O . ASP A 1 117 ? 8.086 0.993 5.746 1 91.75 117 ASP A O 1
ATOM 916 N N . ILE A 1 118 ? 9.586 -0.08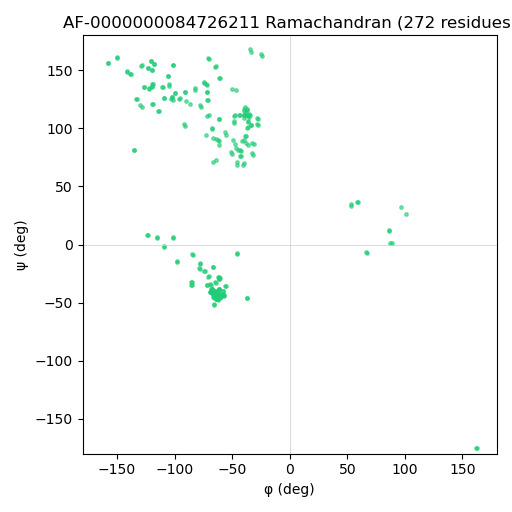7 4.461 1 93.12 118 ILE A N 1
ATOM 917 C CA . ILE A 1 118 ? 8.719 -1.246 4.281 1 93.12 118 ILE A CA 1
ATOM 918 C C . ILE A 1 118 ? 9.453 -2.512 4.719 1 93.12 118 ILE A C 1
ATOM 920 O O . ILE A 1 118 ? 10.617 -2.715 4.375 1 93.12 118 ILE A O 1
ATOM 924 N N . VAL A 1 119 ? 8.75 -3.289 5.465 1 91.94 119 VAL A N 1
ATOM 925 C CA . VAL A 1 119 ? 9.258 -4.578 5.914 1 91.94 119 VAL A CA 1
ATOM 926 C C . VAL A 1 119 ? 8.367 -5.699 5.391 1 91.94 119 VAL A C 1
ATOM 928 O O . VAL A 1 119 ? 7.16 -5.723 5.664 1 91.94 119 VAL A O 1
ATOM 931 N N . ILE A 1 120 ? 8.977 -6.59 4.637 1 92.62 120 ILE A N 1
ATOM 932 C CA . ILE A 1 120 ? 8.242 -7.746 4.133 1 92.62 120 ILE A CA 1
ATOM 933 C C . ILE A 1 120 ? 8.367 -8.906 5.117 1 92.62 120 ILE A C 1
ATOM 935 O O . ILE A 1 120 ? 9.453 -9.188 5.617 1 92.62 120 ILE A O 1
ATOM 939 N N . GLU A 1 121 ? 7.215 -9.5 5.426 1 90.62 121 GLU A N 1
ATOM 940 C CA . GLU A 1 121 ? 7.16 -10.609 6.371 1 90.62 121 GLU A CA 1
ATOM 941 C C . GLU A 1 121 ? 6.855 -11.922 5.656 1 90.62 121 GLU A C 1
ATOM 943 O O . GLU A 1 121 ? 5.953 -11.984 4.816 1 90.62 121 GLU A O 1
ATOM 948 N N . SER A 1 122 ? 7.691 -12.922 5.859 1 88.25 122 SER A N 1
ATOM 949 C CA . SER A 1 122 ? 7.449 -14.266 5.332 1 88.25 122 SER A CA 1
ATOM 950 C C . SER A 1 122 ? 7.598 -15.32 6.418 1 88.25 122 SER A C 1
ATOM 952 O O . SER A 1 122 ? 8.406 -15.164 7.34 1 88.25 122 SER A O 1
ATOM 954 N N . ASP A 1 123 ? 6.523 -16.109 6.715 1 64.25 123 ASP A N 1
ATOM 955 C CA . ASP A 1 123 ? 6.652 -17.203 7.68 1 64.25 123 ASP A CA 1
ATOM 956 C C . ASP A 1 123 ? 7.578 -18.297 7.156 1 64.25 123 ASP A C 1
ATOM 958 O O . ASP A 1 123 ? 7.289 -18.922 6.137 1 64.25 123 ASP A O 1
ATOM 962 N N . THR A 1 124 ? 8.766 -18.109 7.078 1 55.31 124 THR A N 1
ATOM 963 C CA . THR A 1 124 ? 9.578 -19.281 6.746 1 55.31 124 THR A CA 1
ATOM 964 C C . THR A 1 124 ? 9.156 -20.484 7.582 1 55.31 124 THR A C 1
ATOM 966 O O . THR A 1 124 ? 9.812 -21.531 7.543 1 55.31 124 THR A O 1
ATOM 969 N N . SER A 1 125 ? 8.32 -20.391 8.523 1 49.03 125 SER A N 1
ATOM 970 C CA . SER A 1 125 ? 8.133 -21.656 9.242 1 49.03 125 SER A CA 1
ATOM 971 C C . SER A 1 125 ? 7.586 -22.734 8.32 1 49.03 125 SER A C 1
ATOM 973 O O . SER A 1 125 ? 7.316 -23.859 8.766 1 49.03 125 SER A O 1
ATOM 975 N N . ALA A 1 126 ? 6.891 -22.312 7.359 1 47.19 126 ALA A N 1
ATOM 976 C CA . ALA A 1 126 ? 6.379 -23.469 6.609 1 47.19 126 ALA A CA 1
ATOM 977 C C . ALA A 1 126 ? 7.523 -24.281 6.012 1 47.19 126 ALA A C 1
ATOM 979 O O . ALA A 1 126 ? 8.414 -23.734 5.359 1 47.19 126 ALA A O 1
ATOM 980 N N . GLU A 1 127 ? 7.996 -25.219 6.727 1 45.31 127 GLU A N 1
ATOM 981 C CA . GLU A 1 127 ? 8.906 -26.281 6.316 1 45.31 127 GLU A CA 1
ATOM 982 C C . GLU A 1 127 ? 8.758 -26.609 4.832 1 45.31 127 GLU A C 1
ATOM 984 O O . GLU A 1 127 ? 7.637 -26.75 4.336 1 45.31 127 GLU A O 1
ATOM 989 N N . PRO A 1 128 ? 9.617 -26.188 4.012 1 42.75 128 PRO A N 1
ATOM 990 C CA . PRO A 1 128 ? 9.477 -26.672 2.639 1 42.75 128 PRO A CA 1
ATOM 991 C C . PRO A 1 128 ? 8.797 -28.031 2.564 1 42.75 128 PRO A C 1
ATOM 993 O O . PRO A 1 128 ? 9 -28.875 3.439 1 42.75 128 PRO A O 1
ATOM 996 N N . ALA A 1 129 ? 7.613 -28.078 2.119 1 40.81 129 ALA A N 1
ATOM 997 C CA . ALA A 1 129 ? 7.094 -29.422 1.906 1 40.81 129 ALA A CA 1
ATOM 998 C C . ALA A 1 129 ? 8.219 -30.391 1.533 1 40.81 129 ALA A C 1
ATOM 1000 O O . ALA A 1 129 ? 8.938 -30.172 0.558 1 40.81 129 ALA A O 1
ATOM 1001 N N . ARG 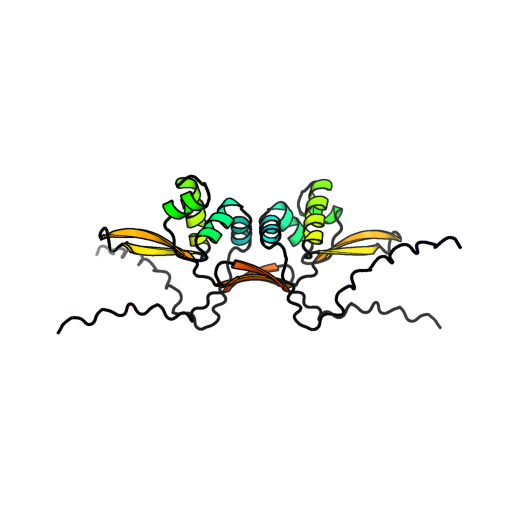A 1 130 ? 8.852 -30.953 2.447 1 40.69 130 ARG A N 1
ATOM 1002 C CA . ARG A 1 130 ? 9.781 -32.031 2.146 1 40.69 130 ARG A CA 1
ATOM 1003 C C . ARG A 1 130 ? 9.266 -32.906 1.013 1 40.69 130 ARG A C 1
ATOM 1005 O O . ARG A 1 130 ? 8.188 -33.5 1.123 1 40.69 130 ARG A O 1
ATOM 1012 N N . ILE A 1 131 ? 9.531 -32.531 -0.221 1 42.09 131 ILE A N 1
ATOM 1013 C CA . ILE A 1 131 ? 9.312 -33.531 -1.248 1 42.09 131 ILE A CA 1
ATOM 1014 C C . ILE A 1 131 ? 9.602 -34.938 -0.675 1 42.09 131 ILE A C 1
ATOM 1016 O O . ILE A 1 131 ? 10.75 -35.25 -0.376 1 42.09 131 ILE A O 1
ATOM 1020 N N . GLU A 1 132 ? 8.672 -35.438 0.082 1 43.34 132 GLU A N 1
ATOM 1021 C CA . GLU A 1 132 ? 8.812 -36.875 0.411 1 43.34 132 GLU A CA 1
ATOM 1022 C C . GLU A 1 132 ? 9.234 -37.656 -0.812 1 43.34 132 GLU A C 1
ATOM 1024 O O . GLU A 1 132 ? 8.508 -37.719 -1.81 1 43.34 132 GLU A O 1
ATOM 1029 N N . ARG A 1 133 ? 10.539 -37.562 -1.198 1 44.03 133 ARG A N 1
ATOM 1030 C CA . ARG A 1 133 ? 11.039 -38.531 -2.176 1 44.03 133 ARG A CA 1
ATOM 1031 C C . ARG A 1 133 ? 10.414 -39.906 -1.96 1 44.03 133 ARG A C 1
ATOM 1033 O O . ARG A 1 133 ? 10.312 -40.375 -0.825 1 44.03 133 ARG A O 1
ATOM 1040 N N . ARG A 1 134 ? 9.508 -40.219 -2.852 1 47 134 ARG A N 1
ATOM 1041 C CA . ARG A 1 134 ? 9.047 -41.594 -2.852 1 47 134 ARG A CA 1
ATOM 1042 C C . ARG A 1 134 ? 10.188 -42.562 -2.535 1 47 134 ARG A C 1
ATOM 1044 O O . ARG A 1 134 ? 11.273 -42.438 -3.107 1 47 134 ARG A O 1
ATOM 1051 N N . PRO A 1 135 ? 10.031 -43.219 -1.411 1 45.38 135 PRO A N 1
ATOM 1052 C CA . PRO A 1 135 ? 11.039 -44.25 -1.134 1 45.38 135 PRO A CA 1
ATOM 1053 C C . PRO A 1 135 ? 11.5 -44.969 -2.393 1 45.38 135 PRO A C 1
ATOM 1055 O O . PRO A 1 135 ? 10.688 -45.281 -3.268 1 45.38 135 PRO A O 1
ATOM 1058 N N . GLU A 1 136 ? 12.648 -44.594 -2.877 1 39.03 136 GLU A N 1
ATOM 1059 C CA . GLU A 1 136 ? 13.227 -45.406 -3.93 1 39.03 136 GLU A CA 1
ATOM 1060 C C . GLU A 1 136 ? 12.891 -46.875 -3.715 1 39.03 136 GLU A C 1
ATOM 1062 O O . GLU A 1 136 ? 12.891 -47.375 -2.58 1 39.03 136 GLU A O 1
ATOM 1067 N N . CYS A 1 137 ? 12.062 -47.469 -4.559 1 45.91 137 CYS A N 1
ATOM 1068 C CA . CYS A 1 137 ? 11.836 -48.906 -4.586 1 45.91 137 CYS A CA 1
ATOM 1069 C C . CYS A 1 137 ? 13.117 -49.656 -4.258 1 45.91 137 CYS A C 1
ATOM 1071 O O . CYS A 1 137 ? 14.164 -49.406 -4.848 1 45.91 137 CYS A O 1
ATOM 1073 N N . ASP A 1 138 ? 13.242 -50.312 -3.074 1 30.94 138 ASP A N 1
ATOM 1074 C CA . ASP A 1 138 ? 14.164 -51.438 -3.086 1 30.94 138 ASP A CA 1
ATOM 1075 C C . ASP A 1 138 ? 13.781 -52.438 -4.16 1 30.94 138 ASP A C 1
ATOM 1077 O O . ASP A 1 138 ? 12.594 -52.719 -4.363 1 30.94 138 ASP A O 1
ATOM 1081 N N . MET B 1 1 ? -54.625 13.867 21.281 1 37.84 1 MET B N 1
ATOM 1082 C CA . MET B 1 1 ? -53.312 13.703 21.891 1 37.84 1 MET B CA 1
ATOM 1083 C C . MET B 1 1 ? -52.25 13.43 20.844 1 37.84 1 MET B C 1
ATOM 1085 O O . MET B 1 1 ? -52.281 12.383 20.188 1 37.84 1 MET B O 1
ATOM 1089 N N . ALA B 1 2 ? -51.812 14.484 20.109 1 47.5 2 ALA B N 1
ATOM 1090 C CA . ALA B 1 2 ? -50.875 14.492 18.984 1 47.5 2 ALA B CA 1
ATOM 1091 C C . ALA B 1 2 ? -49.531 13.852 19.391 1 47.5 2 ALA B C 1
ATOM 1093 O O . ALA B 1 2 ? -48.969 14.188 20.438 1 47.5 2 ALA B O 1
ATOM 1094 N N . SER B 1 3 ? -49.312 12.562 19.094 1 49 3 SER B N 1
ATOM 1095 C CA . SER B 1 3 ? -48.094 11.766 19.281 1 49 3 SER B CA 1
ATOM 1096 C C . SER B 1 3 ? -46.906 12.469 18.688 1 49 3 SER B C 1
ATOM 1098 O O . SER B 1 3 ? -46.812 12.688 17.484 1 49 3 SER B O 1
ATOM 1100 N N . GLU B 1 4 ? -46.344 13.484 19.422 1 49.72 4 GLU B N 1
ATOM 1101 C CA . GLU B 1 4 ? -45.125 14.141 19 1 49.72 4 GLU B CA 1
ATOM 1102 C C . GLU B 1 4 ? -44.031 13.117 18.641 1 49.72 4 GLU B C 1
ATOM 1104 O O . GLU B 1 4 ? -43.688 12.281 19.469 1 49.72 4 GLU B O 1
ATOM 1109 N N . LEU B 1 5 ? -43.969 12.68 17.375 1 48.56 5 LEU B N 1
ATOM 1110 C CA . LEU B 1 5 ? -42.875 11.875 16.859 1 48.56 5 LEU B CA 1
ATOM 1111 C C . LEU B 1 5 ? -41.531 12.461 17.266 1 48.56 5 LEU B C 1
ATOM 1113 O O . LEU B 1 5 ? -41.188 13.578 16.875 1 48.56 5 LEU B O 1
ATOM 1117 N N . VAL B 1 6 ? -41.031 12.172 18.516 1 49.34 6 VAL B N 1
ATOM 1118 C CA . VAL B 1 6 ? -39.688 12.539 18.906 1 49.34 6 VAL B CA 1
ATOM 1119 C C . VAL B 1 6 ? -38.719 12.109 17.812 1 49.34 6 VAL B C 1
ATOM 1121 O O . VAL B 1 6 ? -38.75 10.969 17.359 1 49.34 6 VAL B O 1
ATOM 1124 N N . PRO B 1 7 ? -38.188 13.023 17.031 1 48.81 7 PRO B N 1
ATOM 1125 C CA . PRO B 1 7 ? -37.25 12.641 15.984 1 48.81 7 PRO B CA 1
ATOM 1126 C C . PRO B 1 7 ? -36.125 11.719 16.516 1 48.81 7 PRO B C 1
ATOM 1128 O O . PRO B 1 7 ? -35.844 11.742 17.703 1 48.81 7 PRO B O 1
ATOM 1131 N N . PRO B 1 8 ? -35.812 10.594 15.773 1 41.56 8 PRO B N 1
ATOM 1132 C CA . PRO B 1 8 ? -34.781 9.672 16.219 1 41.56 8 PRO B CA 1
ATOM 1133 C C . PRO B 1 8 ? -33.5 10.391 16.625 1 41.56 8 PRO B C 1
ATOM 1135 O O . PRO B 1 8 ? -33.125 11.406 16.016 1 41.56 8 PRO B O 1
ATOM 1138 N N . ARG B 1 9 ? -33.156 10.414 17.906 1 37.03 9 ARG B N 1
ATOM 1139 C CA . ARG B 1 9 ? -31.875 10.914 18.438 1 37.03 9 ARG B CA 1
ATOM 1140 C C . ARG B 1 9 ? -30.719 10.531 17.531 1 37.03 9 ARG B C 1
ATOM 1142 O O . ARG B 1 9 ? -30.719 9.461 16.938 1 37.03 9 ARG B O 1
ATOM 1149 N N . ASP B 1 10 ? -30 11.523 16.969 1 35.5 10 ASP B N 1
ATOM 1150 C CA . ASP B 1 10 ? -28.766 11.375 16.219 1 35.5 10 ASP B CA 1
ATOM 1151 C C . ASP B 1 10 ? -27.812 10.383 16.906 1 35.5 10 ASP B C 1
ATOM 1153 O O . ASP B 1 10 ? -27.438 10.594 18.062 1 35.5 10 ASP B O 1
ATOM 1157 N N . GLN B 1 11 ? -27.953 9.102 16.766 1 33.66 11 GLN B N 1
ATOM 1158 C CA . GLN B 1 11 ? -27 8.125 17.266 1 33.66 11 GLN B CA 1
ATOM 1159 C C . GLN B 1 11 ? -25.562 8.594 17.047 1 33.66 11 GLN B C 1
ATOM 1161 O O . GLN B 1 11 ? -25.062 8.555 15.922 1 33.66 11 GLN B O 1
ATOM 1166 N N . ALA B 1 12 ? -25.078 9.641 17.719 1 33.5 12 ALA B N 1
ATOM 1167 C CA . ALA B 1 12 ? -23.656 9.93 17.688 1 33.5 12 ALA B CA 1
ATOM 1168 C C . ALA B 1 12 ? -22.828 8.648 17.812 1 33.5 12 ALA B C 1
ATOM 1170 O O . ALA B 1 12 ? -23.031 7.852 18.734 1 33.5 12 ALA B O 1
ATOM 1171 N N . THR B 1 13 ? -22.453 7.93 16.75 1 34.88 13 THR B N 1
ATOM 1172 C CA . THR B 1 13 ? -21.531 6.801 16.781 1 34.88 13 THR B CA 1
ATOM 1173 C C . THR B 1 13 ? -20.391 7.043 17.781 1 34.88 13 THR B C 1
ATOM 1175 O O . THR B 1 13 ? -19.703 8.062 17.703 1 34.88 13 THR B O 1
ATOM 1178 N N . GLU B 1 14 ? -20.562 6.594 18.953 1 36.69 14 GLU B N 1
ATOM 1179 C CA . GLU B 1 14 ? -19.578 6.648 20.016 1 36.69 14 GLU B CA 1
ATOM 1180 C C . GLU B 1 14 ? -18.156 6.516 19.453 1 36.69 14 GLU B C 1
ATOM 1182 O O . GLU B 1 14 ? -17.891 5.625 18.656 1 36.69 14 GLU B O 1
ATOM 1187 N N . ALA B 1 15 ? -17.453 7.645 19.375 1 33.81 15 ALA B N 1
ATOM 1188 C CA . ALA B 1 15 ? -16.031 7.547 19.078 1 33.81 15 ALA B CA 1
ATOM 1189 C C . ALA B 1 15 ? -15.375 6.422 19.875 1 33.81 15 ALA B C 1
ATOM 1191 O O . ALA B 1 15 ? -15.727 6.199 21.031 1 33.81 15 ALA B O 1
ATOM 1192 N N . PRO B 1 16 ? -14.906 5.297 19.312 1 34.62 16 PRO B N 1
ATOM 1193 C CA . PRO B 1 16 ? -14.266 4.293 20.172 1 34.62 16 PRO B CA 1
ATOM 1194 C C . PRO B 1 16 ? -13.383 4.91 21.25 1 34.62 16 PRO B C 1
ATOM 1196 O O . PRO B 1 16 ? -12.82 5.992 21.062 1 34.62 16 PRO B O 1
ATOM 1199 N N . CYS B 1 17 ? -13.758 4.891 22.578 1 32.38 17 CYS B N 1
ATOM 1200 C CA . CYS B 1 17 ? -12.938 5.25 23.734 1 32.38 17 CYS B CA 1
ATOM 1201 C C . CYS B 1 17 ? -11.453 5.09 23.406 1 32.38 17 CYS B C 1
ATOM 1203 O O . CYS B 1 17 ? -11.086 4.375 22.484 1 32.38 17 CYS B O 1
ATOM 1205 N N . ALA B 1 18 ? -10.594 5.82 24.344 1 34.41 18 ALA B N 1
ATOM 1206 C CA . ALA B 1 18 ? -9.133 5.879 24.359 1 34.41 18 ALA B CA 1
ATOM 1207 C C . ALA B 1 18 ? -8.523 4.492 24.188 1 34.41 18 ALA B C 1
ATOM 1209 O O . ALA B 1 18 ? -8.672 3.633 25.062 1 34.41 18 ALA B O 1
ATOM 1210 N N . ALA B 1 19 ? -8.641 3.92 23.109 1 34.88 19 ALA B N 1
ATOM 1211 C CA . ALA B 1 19 ? -8.125 2.592 22.781 1 34.88 19 ALA B CA 1
ATOM 1212 C C . ALA B 1 19 ? -6.742 2.385 23.391 1 34.88 19 ALA B C 1
ATOM 1214 O O . ALA B 1 19 ? -5.926 3.307 23.422 1 34.88 19 ALA B O 1
ATOM 1215 N N . THR B 1 20 ? -6.543 1.438 24.375 1 34.84 20 THR B N 1
ATOM 1216 C CA . THR B 1 20 ? -5.297 0.985 24.969 1 34.84 20 THR B CA 1
ATOM 1217 C C . THR B 1 20 ? -4.164 1.003 23.953 1 34.84 20 THR B C 1
ATOM 1219 O O . THR B 1 20 ? -4.406 0.965 22.75 1 34.84 20 THR B O 1
ATOM 1222 N N . GLU B 1 21 ? -2.881 0.902 24.281 1 37.66 21 GLU B N 1
ATOM 1223 C CA . GLU B 1 21 ? -1.6 0.542 23.688 1 37.66 21 GLU B CA 1
ATOM 1224 C C . GLU B 1 21 ? -1.752 -0.627 22.719 1 37.66 21 GLU B C 1
ATOM 1226 O O . GLU B 1 21 ? -2.332 -1.657 23.062 1 37.66 21 GLU B O 1
ATOM 1231 N N . GLY B 1 22 ? -1.569 -0.411 21.344 1 47.81 22 GLY B N 1
ATOM 1232 C CA . GLY B 1 22 ? -1.544 -1.397 20.266 1 47.81 22 GLY B CA 1
ATOM 1233 C C . GLY B 1 22 ? -2.844 -1.468 19.5 1 47.81 22 GLY B C 1
ATOM 1234 O O . GLY B 1 22 ? -3.297 -2.555 19.125 1 47.81 22 GLY B O 1
ATOM 1235 N N . ASP B 1 23 ? -3.562 -0.332 19.531 1 53.66 23 ASP B N 1
ATOM 1236 C CA . ASP B 1 23 ? -4.855 -0.459 18.875 1 53.66 23 ASP B CA 1
ATOM 1237 C C . ASP B 1 23 ? -4.684 -0.796 17.391 1 53.66 23 ASP B C 1
ATOM 1239 O O . ASP B 1 23 ? -3.949 -0.112 16.672 1 53.66 23 ASP B O 1
ATOM 1243 N N . GLU B 1 24 ? -4.566 -1.915 17.109 1 61.28 24 GLU B N 1
ATOM 1244 C CA . GLU B 1 24 ? -4.633 -2.441 15.75 1 61.28 24 GLU B CA 1
ATOM 1245 C C . GLU B 1 24 ? -6.039 -2.293 15.172 1 61.28 24 GLU B C 1
ATOM 1247 O O . GLU B 1 24 ? -7.004 -2.832 15.719 1 61.28 24 GLU B O 1
ATOM 1252 N N . TRP B 1 25 ? -6.25 -1.093 14.453 1 63.16 25 TRP B N 1
ATOM 1253 C CA . TRP B 1 25 ? -7.535 -0.957 13.773 1 63.16 25 TRP B CA 1
ATOM 1254 C C . TRP B 1 25 ? -7.484 -1.59 12.383 1 63.16 25 TRP B C 1
ATOM 1256 O O . TRP B 1 25 ? -6.508 -1.422 11.648 1 63.16 25 TRP B O 1
ATOM 1266 N N . ARG B 1 26 ? -8.367 -2.533 12.266 1 66.88 26 ARG B N 1
ATOM 1267 C CA . ARG B 1 26 ? -8.492 -3.146 10.953 1 66.88 26 ARG B CA 1
ATOM 1268 C C . ARG B 1 26 ? -9.273 -2.244 10 1 66.88 26 ARG B C 1
ATOM 1270 O O . ARG B 1 26 ? -10.344 -1.74 10.352 1 66.88 26 ARG B O 1
ATOM 1277 N N . HIS B 1 27 ? -8.633 -1.853 8.984 1 69.5 27 HIS B N 1
ATOM 1278 C CA . HIS B 1 27 ? -9.32 -1.046 7.984 1 69.5 27 HIS B CA 1
ATOM 1279 C C . HIS B 1 27 ? -10.312 -1.885 7.191 1 69.5 27 HIS B C 1
ATOM 1281 O O . HIS B 1 27 ? -10.008 -3.014 6.797 1 69.5 27 HIS B O 1
ATOM 1287 N N . GLU B 1 28 ? -11.445 -1.272 6.992 1 68.94 28 GLU B N 1
ATOM 1288 C CA . GLU B 1 28 ? -12.547 -1.995 6.359 1 68.94 28 GLU B CA 1
ATOM 1289 C C . GLU B 1 28 ? -12.344 -2.1 4.852 1 68.94 28 GLU B C 1
ATOM 1291 O O . GLU B 1 28 ? -12.938 -2.957 4.195 1 68.94 28 GLU B O 1
ATOM 1296 N N . ASN B 1 29 ? -11.414 -1.243 4.414 1 80.31 29 ASN B N 1
ATOM 1297 C CA . ASN B 1 29 ? -11.219 -1.248 2.967 1 80.31 29 ASN B CA 1
ATOM 1298 C C . ASN B 1 29 ? -9.742 -1.249 2.598 1 80.31 29 ASN B C 1
ATOM 1300 O O . ASN B 1 29 ? -9.18 -0.208 2.246 1 80.31 29 ASN B O 1
ATOM 1304 N N . PRO B 1 30 ? -9.188 -2.379 2.645 1 82.69 30 PRO B N 1
ATOM 1305 C CA . PRO B 1 30 ? -7.762 -2.486 2.352 1 82.69 30 PRO B CA 1
ATOM 1306 C C . PRO B 1 30 ? -7.41 -2.031 0.937 1 82.69 30 PRO B C 1
ATOM 1308 O O . PRO B 1 30 ? -6.359 -1.424 0.722 1 82.69 30 PRO B O 1
ATOM 1311 N N . THR B 1 31 ? -8.352 -2.182 0.067 1 88.12 31 THR B N 1
ATOM 1312 C CA . THR B 1 31 ? -8.125 -1.796 -1.321 1 88.12 31 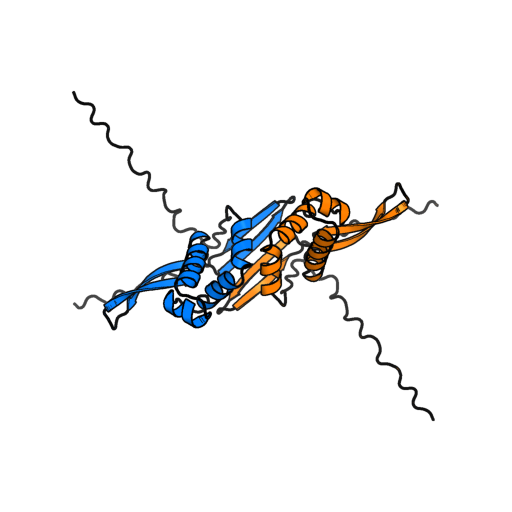THR B CA 1
ATOM 1313 C C . THR B 1 31 ? -7.992 -0.281 -1.447 1 88.12 31 THR B C 1
ATOM 1315 O O . THR B 1 31 ? -7.121 0.213 -2.168 1 88.12 31 THR B O 1
ATOM 1318 N N . ALA B 1 32 ? -8.773 0.439 -0.708 1 92.5 32 ALA B N 1
ATOM 1319 C CA . ALA B 1 32 ? -8.75 1.897 -0.792 1 92.5 32 ALA B CA 1
ATOM 1320 C C . ALA B 1 32 ? -7.43 2.455 -0.278 1 92.5 32 ALA B C 1
ATOM 1322 O O . ALA B 1 32 ? -6.875 3.393 -0.859 1 92.5 32 ALA B O 1
ATOM 1323 N N . LEU B 1 33 ? -6.926 1.919 0.781 1 94.19 33 LEU B N 1
ATOM 1324 C CA . LEU B 1 33 ? -5.676 2.393 1.365 1 94.19 33 LEU B CA 1
ATOM 1325 C C . LEU B 1 33 ? -4.508 2.176 0.406 1 94.19 33 LEU B C 1
ATOM 1327 O O . LEU B 1 33 ? -3.723 3.092 0.161 1 94.19 33 LEU B O 1
ATOM 1331 N N . LEU B 1 34 ? -4.43 0.974 -0.176 1 95.06 34 LEU B N 1
ATOM 1332 C CA . LEU B 1 34 ? -3.355 0.66 -1.11 1 95.06 34 LEU B CA 1
ATOM 1333 C C . LEU B 1 34 ? -3.457 1.521 -2.365 1 95.06 34 LEU B C 1
ATOM 1335 O O . LEU B 1 34 ? -2.445 2.002 -2.879 1 95.06 34 LEU B O 1
ATOM 1339 N N . GLN B 1 35 ? -4.664 1.724 -2.82 1 95.62 35 GLN B N 1
ATOM 1340 C CA . GLN B 1 35 ? -4.887 2.557 -3.998 1 95.62 35 GLN B CA 1
ATOM 1341 C C . GLN B 1 35 ? -4.438 3.992 -3.75 1 95.62 35 GLN B C 1
ATOM 1343 O O . GLN B 1 35 ? -3.703 4.566 -4.559 1 95.62 35 GLN B O 1
ATOM 1348 N N . GLN B 1 36 ? -4.812 4.547 -2.652 1 95.94 36 GLN B N 1
ATOM 1349 C CA . GLN B 1 36 ? -4.488 5.941 -2.359 1 95.94 36 GLN B CA 1
ATOM 1350 C C . GLN B 1 36 ? -2.988 6.121 -2.146 1 95.94 36 GLN B C 1
ATOM 1352 O O . GLN B 1 36 ? -2.391 7.062 -2.676 1 95.94 36 GLN B O 1
ATOM 1357 N N . LEU B 1 37 ? -2.371 5.211 -1.448 1 95 37 LEU B N 1
ATOM 1358 C CA . LEU B 1 37 ? -0.946 5.359 -1.172 1 95 37 LEU B CA 1
ATOM 1359 C C . LEU B 1 37 ? -0.113 4.961 -2.385 1 95 37 LEU B C 1
ATOM 1361 O O . LEU B 1 37 ? 1.072 5.293 -2.467 1 95 37 LEU B O 1
ATOM 1365 N N . GLY B 1 38 ? -0.714 4.203 -3.238 1 96.5 38 GLY B N 1
ATOM 1366 C CA . GLY B 1 38 ? -0.061 3.893 -4.5 1 96.5 38 GLY B CA 1
ATOM 1367 C C . GLY B 1 38 ? -0.061 5.055 -5.473 1 96.5 38 GLY B C 1
ATOM 1368 O O . GLY B 1 38 ? 0.739 5.086 -6.41 1 96.5 38 GLY B O 1
ATOM 1369 N N . ASP B 1 39 ? -0.974 5.977 -5.316 1 96.62 39 ASP B N 1
ATOM 1370 C CA . ASP B 1 39 ? -1.04 7.18 -6.141 1 96.62 39 ASP B CA 1
ATOM 1371 C C . ASP B 1 39 ? 0.096 8.141 -5.797 1 96.62 39 ASP B C 1
ATOM 1373 O O . ASP B 1 39 ? 0.311 8.469 -4.629 1 96.62 39 ASP B O 1
ATOM 1377 N N . GLU B 1 40 ? 0.726 8.57 -6.809 1 95.31 40 GLU B N 1
ATOM 1378 C CA . GLU B 1 40 ? 1.917 9.391 -6.629 1 95.31 40 GLU B CA 1
ATOM 1379 C C . GLU B 1 40 ? 1.583 10.688 -5.902 1 95.31 40 GLU B C 1
ATOM 1381 O O . GLU B 1 40 ? 2.318 11.117 -5.008 1 95.31 40 GLU B O 1
ATOM 1386 N N . TYR B 1 41 ? 0.561 11.312 -6.285 1 96.69 41 TYR B N 1
ATOM 1387 C CA . TYR B 1 41 ? 0.208 12.594 -5.684 1 96.69 41 TYR B CA 1
ATOM 1388 C C . TYR B 1 41 ? -0.235 12.414 -4.238 1 96.69 41 TYR B C 1
ATOM 1390 O O . TYR B 1 41 ? 0.135 13.203 -3.365 1 96.69 41 TYR B O 1
ATOM 1398 N N . THR B 1 42 ? -1 11.359 -3.994 1 97.88 42 THR B N 1
ATOM 1399 C CA . THR B 1 42 ? -1.434 11.086 -2.627 1 97.88 42 THR B CA 1
ATOM 1400 C C . THR B 1 42 ? -0.24 10.75 -1.737 1 97.88 42 THR B C 1
ATOM 1402 O O . THR B 1 42 ? -0.138 11.25 -0.614 1 97.88 42 THR B O 1
ATOM 1405 N N . ARG B 1 43 ? 0.622 9.977 -2.264 1 96.19 43 ARG B N 1
ATOM 1406 C CA . ARG B 1 43 ? 1.815 9.625 -1.501 1 96.19 43 ARG B CA 1
ATOM 1407 C C . ARG B 1 43 ? 2.664 10.859 -1.216 1 96.19 43 ARG B C 1
ATOM 1409 O O . ARG B 1 43 ? 3.18 11.023 -0.108 1 96.19 43 ARG B O 1
ATOM 1416 N N . ALA B 1 44 ? 2.832 11.727 -2.166 1 96.94 44 ALA B N 1
ATOM 1417 C CA . ALA B 1 44 ? 3.604 12.953 -1.99 1 96.94 44 ALA B CA 1
ATOM 1418 C C . ALA B 1 44 ? 2.982 13.844 -0.919 1 96.94 44 ALA B C 1
ATOM 1420 O O . ALA B 1 44 ? 3.693 14.422 -0.092 1 96.94 44 ALA B O 1
ATOM 1421 N N . ALA B 1 45 ? 1.718 13.984 -0.988 1 98.31 45 ALA B N 1
ATOM 1422 C CA . ALA B 1 45 ? 1.012 14.773 0.02 1 98.31 45 ALA B CA 1
ATOM 1423 C C . ALA B 1 45 ? 1.211 14.188 1.414 1 98.31 45 ALA B C 1
ATOM 1425 O O . ALA B 1 45 ? 1.451 14.914 2.375 1 98.31 45 ALA B O 1
ATOM 1426 N N . PHE B 1 46 ? 1.101 12.852 1.473 1 97.62 46 PHE B N 1
ATOM 1427 C CA . PHE B 1 46 ? 1.301 12.164 2.738 1 97.62 46 PHE B CA 1
ATOM 1428 C C . PHE B 1 46 ? 2.705 12.414 3.277 1 97.62 46 PHE B C 1
ATOM 1430 O O . PHE B 1 46 ? 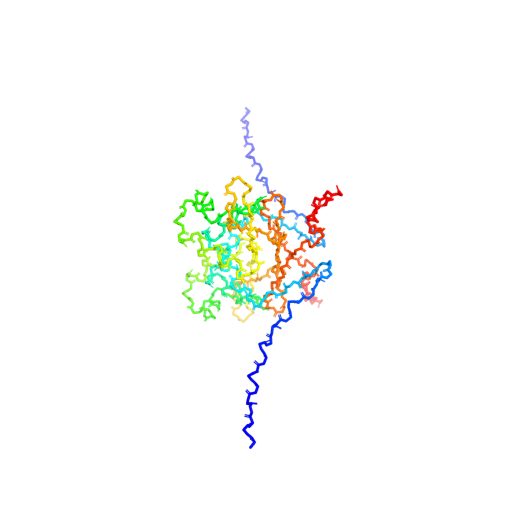2.871 12.805 4.434 1 97.62 46 PHE B O 1
ATOM 1437 N N . GLU B 1 47 ? 3.656 12.305 2.447 1 96.62 47 GLU B N 1
ATOM 1438 C CA . GLU B 1 47 ? 5.055 12.484 2.83 1 96.62 47 GLU B CA 1
ATOM 1439 C C . GLU B 1 47 ? 5.316 13.914 3.299 1 96.62 47 GLU B C 1
ATOM 1441 O O . GLU B 1 47 ? 6.133 14.141 4.195 1 96.62 47 GLU B O 1
ATOM 1446 N N . ALA B 1 48 ? 4.629 14.805 2.732 1 97.38 48 ALA B N 1
ATOM 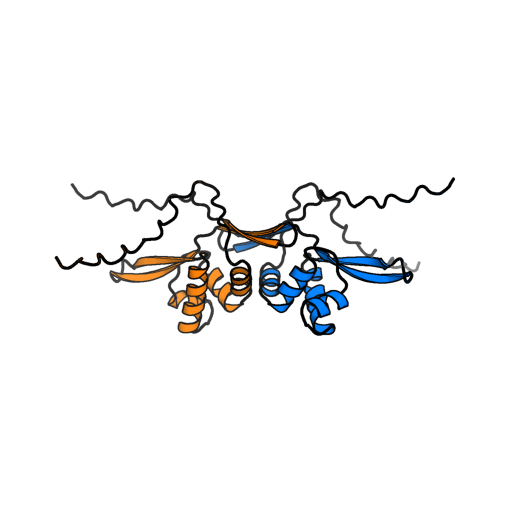1447 C CA . ALA B 1 48 ? 4.836 16.219 3.031 1 97.38 48 ALA B CA 1
ATOM 1448 C C . ALA B 1 48 ? 4.438 16.547 4.469 1 97.38 48 ALA B C 1
ATOM 1450 O O . ALA B 1 48 ? 4.871 17.547 5.031 1 97.38 48 ALA B O 1
ATOM 1451 N N . VAL B 1 49 ? 3.619 15.68 5.113 1 96.44 49 VAL B N 1
ATOM 1452 C CA . VAL B 1 49 ? 3.113 16.016 6.441 1 96.44 49 VAL B CA 1
ATOM 1453 C C . VAL B 1 49 ? 3.67 15.031 7.469 1 96.44 49 VAL B C 1
ATOM 1455 O O . VAL B 1 49 ? 3.252 15.031 8.625 1 96.44 49 VAL B O 1
ATOM 1458 N N . LEU B 1 50 ? 4.574 14.148 7.059 1 94.88 50 LEU B N 1
ATOM 1459 C CA . LEU B 1 50 ? 5.07 13.117 7.957 1 94.88 50 LEU B CA 1
ATOM 1460 C C . LEU B 1 50 ? 5.984 13.711 9.023 1 94.88 50 LEU B C 1
ATOM 1462 O O . LEU B 1 50 ? 6.008 13.242 10.164 1 94.88 50 LEU B O 1
ATOM 1466 N N . ASP B 1 51 ? 6.715 14.68 8.672 1 93.62 51 ASP B N 1
ATOM 1467 C CA . ASP B 1 51 ? 7.699 15.227 9.602 1 93.62 51 ASP B CA 1
ATOM 1468 C C . ASP B 1 51 ? 7.059 16.266 10.531 1 93.62 51 ASP B C 1
ATOM 1470 O O . ASP B 1 51 ? 7.477 16.406 11.68 1 93.62 51 ASP B O 1
ATOM 1474 N N . ARG B 1 52 ? 6.117 17 10 1 92.88 52 ARG B N 1
ATOM 1475 C CA . ARG B 1 52 ? 5.406 18 10.781 1 92.88 52 ARG B CA 1
ATOM 1476 C C . ARG B 1 52 ? 4.055 18.328 10.156 1 92.88 52 ARG B C 1
ATOM 1478 O O . ARG B 1 52 ? 3.863 18.156 8.953 1 92.88 52 ARG B O 1
ATOM 1485 N N . PRO B 1 53 ? 3.133 18.828 10.977 1 94.12 53 PRO B N 1
ATOM 1486 C CA . PRO B 1 53 ? 1.854 19.281 10.422 1 94.12 53 PRO B CA 1
ATOM 1487 C C . PRO B 1 53 ? 2.016 20.406 9.414 1 94.12 53 PRO B C 1
ATOM 1489 O O . PRO B 1 53 ? 2.883 21.266 9.578 1 94.12 53 PRO B O 1
ATOM 1492 N N . ARG B 1 54 ? 1.221 20.422 8.359 1 95.31 54 ARG B N 1
ATOM 1493 C CA . ARG B 1 54 ? 1.256 21.469 7.344 1 95.31 54 ARG B CA 1
ATOM 1494 C C . ARG B 1 54 ? -0.151 21.812 6.871 1 95.31 54 ARG B C 1
ATOM 1496 O O . ARG B 1 54 ? -1.049 20.969 6.898 1 95.31 54 ARG B O 1
ATOM 1503 N N . SER B 1 55 ? -0.289 23.125 6.504 1 94.94 55 SER B N 1
ATOM 1504 C CA . SER B 1 55 ? -1.533 23.547 5.863 1 94.94 55 SER B CA 1
ATOM 1505 C C . SER B 1 55 ? -1.647 22.969 4.457 1 94.94 55 SER B C 1
ATOM 1507 O O . SER B 1 55 ? -0.644 22.562 3.859 1 94.94 55 SER B O 1
ATOM 1509 N N . GLY B 1 56 ? -2.918 22.922 3.916 1 95.94 56 GLY B N 1
ATOM 1510 C CA . GLY B 1 56 ? -3.111 22.5 2.535 1 95.94 56 GLY B CA 1
ATOM 1511 C C . GLY B 1 56 ? -2.305 23.328 1.547 1 95.94 56 GLY B C 1
ATOM 1512 O O . GLY B 1 56 ? -1.773 22.781 0.573 1 95.94 56 GLY B O 1
ATOM 1513 N N . ARG B 1 57 ? -2.182 24.594 1.829 1 96.19 57 ARG B N 1
ATOM 1514 C CA . ARG B 1 57 ? -1.404 25.484 0.964 1 96.19 57 ARG B CA 1
ATOM 1515 C C . ARG B 1 57 ? 0.075 25.109 0.992 1 96.19 57 ARG B C 1
ATOM 1517 O O . ARG B 1 57 ? 0.739 25.109 -0.046 1 96.19 57 ARG B O 1
ATOM 1524 N N . ALA B 1 58 ? 0.545 24.891 2.195 1 96.5 58 ALA B N 1
ATOM 1525 C CA . ALA B 1 58 ? 1.946 24.5 2.35 1 96.5 58 ALA B CA 1
ATOM 1526 C C . ALA B 1 58 ? 2.232 23.188 1.646 1 96.5 58 ALA B C 1
ATOM 1528 O O . ALA B 1 58 ? 3.285 23.016 1.021 1 96.5 58 ALA B O 1
ATOM 1529 N N . VAL B 1 59 ? 1.295 22.219 1.712 1 98 59 VAL B N 1
ATOM 1530 C CA . VAL B 1 59 ? 1.449 20.938 1.045 1 98 59 VAL B CA 1
ATOM 1531 C C . VAL B 1 59 ? 1.449 21.141 -0.469 1 98 59 VAL B C 1
ATOM 1533 O O . VAL B 1 59 ? 2.279 20.562 -1.178 1 98 59 VAL B O 1
ATOM 1536 N N . ALA B 1 60 ? 0.556 21.953 -0.943 1 98.31 60 ALA B N 1
ATOM 1537 C CA . ALA B 1 60 ? 0.487 22.234 -2.375 1 98.31 60 ALA B CA 1
ATOM 1538 C C . ALA B 1 60 ? 1.812 22.781 -2.891 1 98.31 60 ALA B C 1
ATOM 1540 O O . ALA B 1 60 ? 2.318 22.344 -3.922 1 98.31 60 ALA B O 1
ATOM 1541 N N . ALA B 1 61 ? 2.377 23.656 -2.156 1 97.69 61 ALA B N 1
ATOM 1542 C CA . ALA B 1 61 ? 3.641 24.281 -2.535 1 97.69 61 ALA B CA 1
ATOM 1543 C C . ALA B 1 61 ? 4.785 23.266 -2.51 1 97.69 61 ALA B C 1
ATOM 1545 O O . ALA B 1 61 ? 5.609 23.234 -3.424 1 97.69 61 ALA B O 1
ATOM 1546 N N . ALA B 1 62 ? 4.777 22.438 -1.509 1 97.19 62 ALA B N 1
ATOM 1547 C CA . ALA B 1 62 ? 5.855 21.469 -1.312 1 97.19 62 ALA B CA 1
ATOM 1548 C C . ALA B 1 62 ? 5.812 20.375 -2.377 1 97.19 62 ALA B C 1
ATOM 1550 O O . ALA B 1 62 ? 6.832 19.734 -2.666 1 97.19 62 ALA B O 1
ATOM 1551 N N . THR B 1 63 ? 4.652 20.062 -2.943 1 97.62 63 THR B N 1
ATOM 1552 C CA . THR B 1 63 ? 4.48 18.938 -3.859 1 97.62 63 THR B CA 1
ATOM 1553 C C . THR B 1 63 ? 4.25 19.438 -5.285 1 97.62 63 THR B C 1
ATOM 1555 O O . THR B 1 63 ? 4.055 18.641 -6.203 1 97.62 63 THR B O 1
ATOM 1558 N N . ASP B 1 64 ? 4.195 20.703 -5.539 1 96.94 64 ASP B N 1
ATOM 1559 C CA . ASP B 1 64 ? 3.953 21.328 -6.836 1 96.94 64 ASP B CA 1
ATOM 1560 C C . ASP B 1 64 ? 2.609 20.891 -7.414 1 96.94 64 ASP B C 1
ATOM 1562 O O . ASP B 1 64 ? 2.518 20.547 -8.594 1 96.94 64 ASP B O 1
ATOM 1566 N N . MET B 1 65 ? 1.652 20.734 -6.582 1 97.56 65 MET B N 1
ATOM 1567 C CA . MET B 1 65 ? 0.261 20.484 -6.945 1 97.56 65 MET B CA 1
ATOM 1568 C C . MET B 1 65 ? -0.574 21.75 -6.84 1 97.56 65 MET B C 1
ATOM 1570 O O . MET B 1 65 ? -0.205 22.688 -6.129 1 97.56 65 MET B O 1
ATOM 1574 N N . SER B 1 66 ? -1.647 21.734 -7.648 1 97.94 66 SER B N 1
ATOM 1575 C CA . SER B 1 66 ? -2.627 22.797 -7.402 1 97.94 66 SER B CA 1
ATOM 1576 C C . SER B 1 66 ? -3.262 22.656 -6.023 1 97.94 66 SER B C 1
ATOM 1578 O O . SER B 1 66 ? -3.291 21.547 -5.461 1 97.94 66 SER B O 1
ATOM 1580 N N . ARG B 1 67 ? -3.723 23.781 -5.48 1 97.44 67 ARG B N 1
ATOM 1581 C CA . ARG B 1 67 ? -4.359 23.75 -4.164 1 97.44 67 ARG B CA 1
ATOM 1582 C C . ARG B 1 67 ? -5.551 22.812 -4.156 1 97.44 67 ARG B C 1
ATOM 1584 O O . ARG B 1 67 ? -5.676 21.969 -3.258 1 97.44 67 ARG B O 1
ATOM 1591 N N . PRO B 1 68 ? -6.41 22.812 -5.145 1 97.88 68 PRO B N 1
ATOM 1592 C CA . PRO B 1 68 ? -7.527 21.859 -5.125 1 97.88 68 PRO B CA 1
ATOM 1593 C C . PRO B 1 68 ? -7.062 20.406 -5.141 1 97.88 68 PRO B C 1
ATOM 1595 O O . PRO B 1 68 ? -7.645 19.562 -4.453 1 97.88 68 PRO B O 1
ATOM 1598 N N . THR B 1 69 ? -6.023 20.078 -5.879 1 98.06 69 THR B N 1
ATOM 1599 C CA . THR B 1 69 ? -5.492 18.734 -5.945 1 98.06 69 THR B CA 1
ATOM 1600 C C . THR B 1 69 ? -4.93 18.297 -4.594 1 98.06 69 THR B C 1
ATOM 1602 O O . THR B 1 69 ? -5.234 17.219 -4.105 1 98.06 69 THR B O 1
ATOM 1605 N N . ALA B 1 70 ? -4.195 19.203 -4.004 1 98.31 70 ALA B N 1
ATOM 1606 C CA . ALA B 1 70 ? -3.609 18.906 -2.697 1 98.31 70 ALA B CA 1
ATOM 1607 C C . ALA B 1 70 ? -4.691 18.656 -1.653 1 98.31 70 ALA B C 1
ATOM 1609 O O . ALA B 1 70 ? -4.609 17.703 -0.881 1 98.31 70 ALA B O 1
ATOM 1610 N N . PHE B 1 71 ? -5.684 19.469 -1.672 1 97.69 71 PHE B N 1
ATOM 1611 C CA . PHE B 1 71 ? -6.758 19.312 -0.694 1 97.69 71 PHE B CA 1
ATOM 1612 C C . PHE B 1 71 ? -7.496 18 -0.898 1 97.69 71 PHE B C 1
ATOM 1614 O O . PHE B 1 71 ? -7.805 17.297 0.068 1 97.69 71 PHE B O 1
ATOM 1621 N N . ARG B 1 72 ? -7.727 17.656 -2.137 1 98.31 72 ARG B N 1
ATOM 1622 C CA . ARG B 1 72 ? -8.398 16.391 -2.422 1 98.31 72 ARG B CA 1
ATOM 1623 C C . ARG B 1 72 ? -7.59 15.203 -1.895 1 98.31 72 ARG B C 1
ATOM 1625 O O . ARG B 1 72 ? -8.148 14.273 -1.308 1 98.31 72 ARG B O 1
ATOM 1632 N N . ARG B 1 73 ? -6.285 15.234 -2.092 1 98.44 73 ARG B N 1
ATOM 1633 C CA . ARG B 1 73 ? -5.434 14.141 -1.64 1 98.44 73 ARG B CA 1
ATOM 1634 C C . ARG B 1 73 ? -5.355 14.102 -0.117 1 98.44 73 ARG B C 1
ATOM 1636 O O . ARG B 1 73 ? -5.402 13.023 0.484 1 98.44 73 ARG B O 1
ATOM 1643 N N . LEU B 1 74 ? -5.258 15.258 0.474 1 98.12 74 LEU B N 1
ATOM 1644 C CA . LEU B 1 74 ? -5.191 15.352 1.928 1 98.12 74 LEU B CA 1
ATOM 1645 C C . LEU B 1 74 ? -6.484 14.852 2.564 1 98.12 74 LEU B C 1
ATOM 1647 O O . LEU B 1 74 ? -6.453 14.117 3.551 1 98.12 74 LEU B O 1
ATOM 1651 N N . ASN B 1 75 ? -7.555 15.227 1.975 1 97.56 75 ASN B N 1
ATOM 1652 C CA . ASN B 1 75 ? -8.844 14.789 2.504 1 97.56 75 ASN B CA 1
ATOM 1653 C C . ASN B 1 75 ? -9.031 13.281 2.334 1 97.56 75 ASN B C 1
ATOM 1655 O O . ASN B 1 75 ? -9.609 12.625 3.201 1 97.56 75 ASN B O 1
ATOM 1659 N N . ALA B 1 76 ? -8.609 12.711 1.25 1 97.25 76 ALA B N 1
ATOM 1660 C CA . ALA B 1 76 ? -8.648 11.266 1.074 1 97.25 76 ALA B CA 1
ATOM 1661 C C . ALA B 1 76 ? -7.859 10.555 2.172 1 97.25 76 ALA B C 1
ATOM 1663 O O . ALA B 1 76 ? -8.297 9.531 2.699 1 97.25 76 ALA B O 1
ATOM 1664 N N . LEU B 1 77 ? -6.738 11.109 2.521 1 96.81 77 LEU B N 1
ATOM 1665 C CA . LEU B 1 77 ? -5.883 10.547 3.561 1 96.81 77 LEU B CA 1
ATOM 1666 C C . LEU B 1 77 ? -6.543 10.664 4.93 1 96.81 77 LEU B C 1
ATOM 1668 O O . LEU B 1 77 ? -6.395 9.781 5.773 1 96.81 77 LEU B O 1
ATOM 1672 N N . VAL B 1 78 ? -7.273 11.727 5.16 1 95.25 78 VAL B N 1
ATOM 1673 C CA . VAL B 1 78 ? -8.023 11.898 6.395 1 95.25 78 VAL B CA 1
ATOM 1674 C C . VAL B 1 78 ? -9.133 10.852 6.477 1 95.25 78 VAL B C 1
ATOM 1676 O O . VAL B 1 78 ? -9.32 10.211 7.516 1 95.25 78 VAL B O 1
ATOM 1679 N N . GLU B 1 79 ? -9.812 10.656 5.375 1 93.69 79 GLU B N 1
ATOM 1680 C CA . GLU B 1 79 ? -10.898 9.68 5.324 1 93.69 79 GLU B CA 1
ATOM 1681 C C . GLU B 1 79 ? -10.383 8.273 5.613 1 93.69 79 GLU B C 1
ATOM 1683 O O . GLU B 1 79 ? -11.117 7.441 6.16 1 93.69 79 GLU B O 1
ATOM 1688 N N . LEU B 1 80 ? -9.148 8.023 5.277 1 93.06 80 LEU B N 1
ATOM 1689 C CA . LEU B 1 80 ? -8.547 6.711 5.488 1 93.06 80 LEU B CA 1
ATOM 1690 C C . LEU B 1 80 ? -8.008 6.582 6.91 1 93.06 80 LEU B C 1
ATOM 1692 O O . LEU B 1 80 ? -7.535 5.516 7.305 1 93.06 80 LEU B O 1
ATOM 1696 N N . GLY B 1 81 ? -7.984 7.625 7.641 1 91.5 81 GLY B N 1
ATOM 1697 C CA . GLY B 1 81 ? -7.523 7.602 9.016 1 91.5 81 GLY B CA 1
ATOM 1698 C C . GLY B 1 81 ? -6.023 7.773 9.148 1 91.5 81 GLY B C 1
ATOM 1699 O O . GLY B 1 81 ? -5.461 7.57 10.227 1 91.5 81 GLY B O 1
ATOM 1700 N N . LEU B 1 82 ? -5.387 8.133 8.133 1 94.06 82 LEU B N 1
ATOM 1701 C CA . LEU B 1 82 ? -3.939 8.32 8.164 1 94.06 82 LEU B CA 1
ATOM 1702 C C . LEU B 1 82 ? -3.58 9.719 8.656 1 94.06 82 LEU B C 1
ATOM 1704 O O . LEU B 1 82 ? -2.523 9.914 9.258 1 94.06 82 LEU B O 1
ATOM 1708 N N . LEU B 1 83 ? -4.422 10.633 8.336 1 96.06 83 LEU B N 1
ATOM 1709 C CA . LEU B 1 83 ? -4.227 12.016 8.75 1 96.06 83 LEU B CA 1
ATOM 1710 C C . LEU B 1 83 ? -5.398 12.5 9.602 1 96.06 83 LEU B C 1
ATOM 1712 O O . LEU B 1 83 ? -6.496 11.938 9.531 1 96.06 83 LEU B O 1
ATOM 1716 N N . GLU B 1 84 ? -5.145 13.5 10.375 1 95.75 84 GLU B N 1
ATOM 1717 C CA . GLU B 1 84 ? -6.156 14.305 11.039 1 95.75 84 GLU B CA 1
ATOM 1718 C C . GLU B 1 84 ? -5.934 15.797 10.781 1 95.75 84 GLU B C 1
ATOM 1720 O O . GLU B 1 84 ? -4.836 16.203 10.406 1 95.75 84 GLU B O 1
ATOM 1725 N N . THR B 1 85 ? -7.047 16.484 10.875 1 93.69 85 THR B N 1
ATOM 1726 C CA . THR B 1 85 ? -6.949 17.938 10.758 1 93.69 85 THR B CA 1
ATOM 1727 C C . THR B 1 85 ? -6.977 18.594 12.141 1 93.69 85 THR B C 1
ATOM 1729 O O . THR B 1 85 ? -7.66 18.109 13.047 1 93.69 85 THR B O 1
ATOM 1732 N N . ASP B 1 86 ? -6.035 19.453 12.359 1 82.62 86 ASP B N 1
ATOM 1733 C CA . ASP B 1 86 ? -6.055 20.234 13.586 1 82.62 86 ASP B CA 1
ATOM 1734 C C . ASP B 1 86 ? -6.125 21.734 13.289 1 82.62 86 ASP B C 1
ATOM 1736 O O . ASP B 1 86 ? -5.699 22.172 12.219 1 82.62 86 ASP B O 1
ATOM 1740 N N . ARG B 1 87 ? -6.984 22.453 14.023 1 78.19 87 ARG B N 1
ATOM 1741 C CA . ARG B 1 87 ? -7.059 23.906 13.883 1 78.19 87 ARG B CA 1
ATOM 1742 C C . ARG B 1 87 ? -6.113 24.594 14.859 1 78.19 87 ARG B C 1
ATOM 1744 O O . ARG B 1 87 ? -6.074 24.25 16.047 1 78.19 87 ARG B O 1
ATOM 1751 N N . ARG B 1 88 ? -4.988 25.016 14.289 1 66.44 88 ARG B N 1
ATOM 1752 C CA . ARG B 1 88 ? -4.09 25.734 15.188 1 66.44 88 ARG B CA 1
ATOM 1753 C C . ARG B 1 88 ? -4.184 27.234 14.977 1 66.44 88 ARG B C 1
ATOM 1755 O O . ARG B 1 88 ? -4.438 27.688 13.859 1 66.44 88 ARG B O 1
ATOM 1762 N N . ILE B 1 89 ? -4.469 27.859 16.078 1 60.97 89 ILE B N 1
ATOM 1763 C CA . ILE B 1 89 ? -4.438 29.312 16.031 1 60.97 89 ILE B CA 1
ATOM 1764 C C . ILE B 1 89 ? -3.002 29.797 15.828 1 60.97 89 ILE B C 1
ATOM 1766 O O . ILE B 1 89 ? -2.104 29.438 16.594 1 60.97 89 ILE B O 1
ATOM 1770 N N . ASP B 1 90 ? -2.664 30.141 14.625 1 57.53 90 ASP B N 1
ATOM 1771 C CA . ASP B 1 90 ? -1.348 30.766 14.5 1 57.53 90 ASP B CA 1
ATOM 1772 C C . ASP B 1 90 ? -1.273 32.062 15.305 1 57.53 90 ASP B C 1
ATOM 1774 O O . ASP B 1 90 ? -2.248 32.812 15.367 1 57.53 90 ASP B O 1
ATOM 1778 N N . GLY B 1 91 ? -0.521 31.984 16.422 1 57.06 91 GLY B N 1
ATOM 1779 C CA . GLY B 1 91 ? -0.318 33.156 17.281 1 57.06 91 GLY B CA 1
ATOM 1780 C C . GLY B 1 91 ? -0.191 34.438 16.516 1 57.06 91 GLY B C 1
ATOM 1781 O O . GLY B 1 91 ? -0.488 35.531 17.047 1 57.06 91 GLY B O 1
ATOM 1782 N N . GLU B 1 92 ? 0.578 34.406 15.516 1 56.06 92 GLU B N 1
ATOM 1783 C CA . GLU B 1 92 ? 0.93 35.75 15.023 1 56.06 92 GLU B CA 1
ATOM 1784 C C . GLU B 1 92 ? -0.296 36.469 14.477 1 56.06 92 GLU B C 1
ATOM 1786 O O . GLU B 1 92 ? -0.476 37.656 14.727 1 56.06 92 GLU B O 1
ATOM 1791 N N . ASP B 1 93 ? -0.942 35.875 13.695 1 58.12 93 ASP B N 1
ATOM 1792 C CA . ASP B 1 93 ? -2.014 36.656 13.086 1 58.12 93 ASP B CA 1
ATOM 1793 C C . ASP B 1 93 ? -3.361 36.312 13.727 1 58.12 93 ASP B C 1
ATOM 1795 O O . ASP B 1 93 ? -4.371 36.969 13.422 1 58.12 93 ASP B O 1
ATOM 1799 N N . GLY B 1 94 ? -3.207 35.5 14.742 1 63.59 94 GLY B N 1
ATOM 1800 C CA . GLY B 1 94 ? -4.438 35.156 15.43 1 63.59 94 GLY B CA 1
ATOM 1801 C C . GLY B 1 94 ? -5.383 34.312 14.586 1 63.59 94 GLY B C 1
ATOM 1802 O O . GLY B 1 94 ? -6.5 34.031 15.016 1 63.59 94 GLY B O 1
ATOM 1803 N N . HIS B 1 95 ? -4.93 34.188 13.297 1 70.06 95 HIS B N 1
ATOM 1804 C CA . HIS B 1 95 ? -5.871 33.5 12.422 1 70.06 95 HIS B CA 1
ATOM 1805 C C . HIS B 1 95 ? -5.758 32 12.562 1 70.06 95 HIS B C 1
ATOM 1807 O O . HIS B 1 95 ? -4.68 31.469 12.852 1 70.06 95 HIS B O 1
ATOM 1813 N N . HIS B 1 96 ? -6.867 31.375 12.688 1 76.12 96 HIS B N 1
ATOM 1814 C CA . HIS B 1 96 ? -7 29.922 12.727 1 76.12 96 HIS B CA 1
ATOM 1815 C C . HIS B 1 96 ? -6.719 29.312 11.359 1 76.12 96 HIS B C 1
ATOM 1817 O O . HIS B 1 96 ? -7.25 29.766 10.344 1 76.12 96 HIS B O 1
ATOM 1823 N N . HIS B 1 97 ? -5.535 28.562 11.32 1 82.38 97 HIS B N 1
ATOM 1824 C CA . HIS B 1 97 ? -5.305 27.875 10.055 1 82.38 97 HIS B CA 1
ATOM 1825 C C . HIS B 1 97 ? -5.445 26.359 10.219 1 82.38 97 HIS B C 1
ATOM 1827 O O . HIS B 1 97 ? -5.062 25.812 11.25 1 82.38 97 HIS B O 1
ATOM 1833 N N . LYS B 1 98 ? -6.16 25.719 9.25 1 91.38 98 LYS B N 1
ATOM 1834 C CA . LYS B 1 98 ? -6.297 24.266 9.18 1 91.38 98 LYS B CA 1
ATOM 1835 C C . LYS B 1 98 ? -4.988 23.625 8.75 1 91.38 98 LYS B C 1
ATOM 1837 O O . LYS B 1 98 ? -4.355 24.062 7.785 1 91.38 98 LYS B O 1
ATOM 1842 N N . ARG B 1 99 ? -4.543 22.672 9.633 1 94.94 99 ARG B N 1
ATOM 1843 C CA . ARG B 1 99 ? -3.344 21.922 9.281 1 94.94 99 ARG B CA 1
ATOM 1844 C C . ARG B 1 99 ? -3.623 20.422 9.281 1 94.94 99 ARG B C 1
ATOM 1846 O O . ARG B 1 99 ? -4.551 19.953 9.945 1 94.94 99 ARG B O 1
ATOM 1853 N N . TYR B 1 100 ? -2.848 19.781 8.461 1 96.56 100 TYR B N 1
ATOM 1854 C CA . TYR B 1 100 ? -2.904 18.328 8.367 1 96.56 100 TYR B CA 1
ATOM 1855 C C . TYR B 1 100 ? -1.708 17.688 9.07 1 96.56 100 TYR B C 1
ATOM 1857 O O . TYR B 1 100 ? -0.576 18.156 8.922 1 96.56 100 TYR B O 1
ATOM 1865 N N . ARG B 1 101 ? -1.97 16.625 9.828 1 94.62 101 ARG B N 1
ATOM 1866 C CA . ARG B 1 101 ? -0.885 15.906 10.492 1 94.62 101 ARG B CA 1
ATOM 1867 C C . ARG B 1 101 ? -1.095 14.398 10.398 1 94.62 101 ARG B C 1
ATOM 1869 O O . ARG B 1 101 ? -2.229 13.922 10.461 1 94.62 101 ARG B O 1
ATOM 1876 N N . ALA B 1 102 ? 0.043 13.727 10.312 1 94.69 102 ALA B N 1
ATOM 1877 C CA . ALA B 1 102 ? -0.002 12.266 10.359 1 94.69 102 ALA B CA 1
ATOM 1878 C C . ALA B 1 102 ? -0.276 11.766 11.773 1 94.69 102 ALA B C 1
ATOM 1880 O O . ALA B 1 102 ? 0.294 12.281 12.742 1 94.69 102 ALA B O 1
ATOM 1881 N N . VAL B 1 103 ? -1.141 10.727 11.867 1 92.31 103 VAL B N 1
ATOM 1882 C CA . VAL B 1 103 ? -1.525 10.25 13.195 1 92.31 103 VAL B CA 1
ATOM 1883 C C . VAL B 1 103 ? -1.197 8.766 13.328 1 92.31 103 VAL B C 1
ATOM 1885 O O . VAL B 1 103 ? -1.603 8.117 14.297 1 92.31 103 VAL B O 1
ATOM 1888 N N . ILE B 1 104 ? -0.544 8.258 12.398 1 92.12 104 ILE B N 1
ATOM 1889 C CA . ILE B 1 104 ? -0.192 6.84 12.438 1 92.12 104 ILE B CA 1
ATOM 1890 C C . ILE B 1 104 ? 1.327 6.688 12.453 1 92.12 104 ILE B C 1
ATOM 1892 O O . ILE B 1 104 ? 2.053 7.586 12.031 1 92.12 104 ILE B O 1
ATOM 1896 N N . ASP B 1 105 ? 1.84 5.586 12.969 1 92.5 105 ASP B N 1
ATOM 1897 C CA . ASP B 1 105 ? 3.252 5.215 12.93 1 92.5 105 ASP B CA 1
ATOM 1898 C C . ASP B 1 105 ? 3.535 4.242 11.789 1 92.5 105 ASP B C 1
ATOM 1900 O O . ASP B 1 105 ? 4.695 3.965 11.477 1 92.5 105 ASP B O 1
ATOM 1904 N N . GLY B 1 106 ? 2.424 3.74 11.297 1 93.38 106 GLY B N 1
ATOM 1905 C CA . GLY B 1 106 ? 2.521 2.801 10.195 1 93.38 106 GLY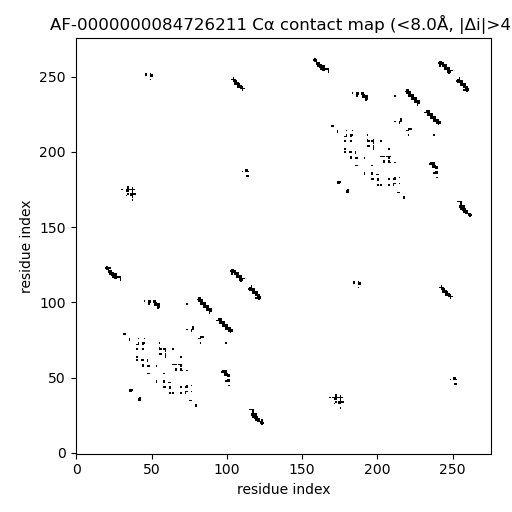 B CA 1
ATOM 1906 C C . GLY B 1 106 ? 1.267 1.971 10.008 1 93.38 106 GLY B C 1
ATOM 1907 O O . GLY B 1 106 ? 0.214 2.291 10.562 1 93.38 106 GLY B O 1
ATOM 1908 N N . PHE B 1 107 ? 1.357 1.056 9.109 1 92.25 107 PHE B N 1
ATOM 1909 C CA . PHE B 1 107 ? 0.311 0.056 8.93 1 92.25 107 PHE B CA 1
ATOM 1910 C C . PHE B 1 107 ? 0.894 -1.25 8.406 1 92.25 107 PHE B C 1
ATOM 1912 O O . PHE B 1 107 ? 2.018 -1.275 7.902 1 92.25 107 PHE B O 1
ATOM 1919 N N . SER B 1 108 ? 0.097 -2.258 8.602 1 93.19 108 SER B N 1
ATOM 1920 C CA . SER B 1 108 ? 0.513 -3.57 8.125 1 93.19 108 SER B CA 1
ATOM 1921 C C . SER B 1 108 ? -0.559 -4.199 7.238 1 93.19 108 SER B C 1
ATOM 1923 O O . SER B 1 108 ? -1.752 -4.098 7.535 1 93.19 108 SER B O 1
ATOM 1925 N N . VAL B 1 109 ? -0.111 -4.738 6.172 1 93.25 109 VAL B N 1
ATOM 1926 C CA . VAL B 1 109 ? -0.921 -5.613 5.336 1 93.25 109 VAL B CA 1
ATOM 1927 C C . VAL B 1 109 ? -0.655 -7.07 5.707 1 93.25 109 VAL B C 1
ATOM 1929 O O . VAL B 1 109 ? 0.493 -7.523 5.691 1 93.25 109 VAL B O 1
ATOM 1932 N N . ARG B 1 110 ? -1.7 -7.73 6.008 1 92.81 110 ARG B N 1
ATOM 1933 C CA . ARG B 1 110 ? -1.611 -9.141 6.387 1 92.81 110 ARG B CA 1
ATOM 1934 C C . ARG B 1 110 ? -2.395 -10.016 5.418 1 92.81 110 ARG B C 1
ATOM 1936 O O . ARG B 1 110 ? -3.48 -9.641 4.973 1 92.81 110 ARG B O 1
ATOM 1943 N N . ILE B 1 111 ? -1.782 -11.109 5.109 1 92.25 111 ILE B N 1
ATOM 1944 C CA . ILE B 1 111 ? -2.426 -12.078 4.234 1 92.25 111 ILE B CA 1
ATOM 1945 C C . ILE B 1 111 ? -2.717 -13.359 5.016 1 92.25 111 ILE B C 1
ATOM 1947 O O . ILE B 1 111 ? -1.801 -14 5.539 1 92.25 111 ILE B O 1
ATOM 1951 N N . GLU B 1 112 ? -3.947 -13.695 5.195 1 87.56 112 GLU B N 1
ATOM 1952 C CA . GLU B 1 112 ? -4.375 -14.922 5.867 1 87.56 112 GLU B CA 1
ATOM 1953 C C . GLU B 1 112 ? -5.461 -15.641 5.07 1 87.56 112 GLU B C 1
ATOM 1955 O O . GLU B 1 112 ? -6.488 -15.039 4.734 1 87.56 112 GLU B O 1
ATOM 1960 N N . ASP B 1 113 ? -5.215 -16.906 4.766 1 88.06 113 ASP B N 1
ATOM 1961 C CA . ASP B 1 113 ? -6.176 -17.75 4.055 1 88.06 113 ASP B CA 1
ATOM 1962 C C . ASP B 1 113 ? -6.637 -17.078 2.762 1 88.06 113 ASP B C 1
ATOM 1964 O O . ASP B 1 113 ? -7.828 -17.078 2.443 1 88.06 113 ASP B O 1
ATOM 1968 N N . GLY B 1 114 ? -5.789 -16.359 2.115 1 87.81 114 GLY B N 1
ATOM 1969 C CA . GLY B 1 114 ? -6.082 -15.742 0.827 1 87.81 114 GLY B CA 1
ATOM 1970 C C . GLY B 1 114 ? -6.734 -14.383 0.948 1 87.81 114 GLY B C 1
ATOM 1971 O O . GLY B 1 114 ? -7.039 -13.742 -0.061 1 87.81 114 GLY B O 1
ATOM 1972 N N . ASP B 1 115 ? -6.922 -13.945 2.131 1 88.75 115 ASP B N 1
ATOM 1973 C CA . ASP B 1 115 ? -7.527 -12.633 2.348 1 88.75 115 ASP B CA 1
ATOM 1974 C C . ASP B 1 115 ? -6.484 -11.609 2.799 1 88.75 115 ASP B C 1
ATOM 1976 O O . ASP B 1 115 ? -5.531 -11.961 3.494 1 88.75 115 ASP B O 1
ATOM 1980 N N . ILE B 1 116 ? -6.793 -10.398 2.289 1 91.06 116 ILE B N 1
ATOM 1981 C CA . ILE B 1 116 ? -5.922 -9.297 2.693 1 91.06 116 ILE B CA 1
ATOM 1982 C C . ILE B 1 116 ? -6.609 -8.461 3.77 1 91.06 116 ILE B C 1
ATOM 1984 O O . ILE B 1 116 ? -7.766 -8.062 3.609 1 91.06 116 ILE B O 1
ATOM 1988 N N . ASP B 1 117 ? -5.918 -8.281 4.844 1 91.44 117 ASP B N 1
ATOM 1989 C CA . ASP B 1 117 ? -6.344 -7.383 5.914 1 91.44 117 ASP B CA 1
ATOM 1990 C C . ASP B 1 117 ? -5.32 -6.277 6.145 1 91.44 117 ASP B C 1
ATOM 1992 O O . ASP B 1 117 ? -4.129 -6.465 5.891 1 91.44 117 ASP B O 1
ATOM 1996 N N . ILE B 1 118 ? -5.801 -5.133 6.59 1 92.94 118 ILE B N 1
ATOM 1997 C CA . ILE B 1 118 ? -4.895 -4.039 6.914 1 92.94 118 ILE B CA 1
ATOM 1998 C C . ILE B 1 118 ? -5.082 -3.625 8.375 1 92.94 118 ILE B C 1
ATOM 2000 O O . ILE B 1 118 ? -6.215 -3.477 8.844 1 92.94 118 ILE B O 1
ATOM 2004 N N . VAL B 1 119 ? -3.98 -3.461 9.031 1 91.56 119 VAL B N 1
ATOM 2005 C CA . VAL B 1 119 ? -3.965 -2.988 10.406 1 91.56 119 VAL B CA 1
ATOM 2006 C C . VAL B 1 119 ? -3.189 -1.676 10.5 1 91.56 119 VAL B C 1
ATOM 2008 O O . VAL B 1 119 ? -2.014 -1.615 10.133 1 91.56 119 VAL B O 1
ATOM 2011 N N . ILE B 1 120 ? -3.875 -0.661 10.969 1 92.25 120 ILE B N 1
ATOM 2012 C CA . ILE B 1 120 ? -3.229 0.633 11.156 1 92.25 120 ILE B CA 1
ATOM 2013 C C . ILE B 1 120 ? -2.668 0.725 12.578 1 92.25 120 ILE B C 1
ATOM 2015 O O . ILE B 1 120 ? -3.34 0.356 13.539 1 92.25 120 ILE B O 1
ATOM 2019 N N . GLU B 1 121 ? -1.414 1.143 12.648 1 90.25 121 GLU B N 1
ATOM 2020 C CA . GLU B 1 121 ? -0.728 1.269 13.938 1 90.25 121 GLU B CA 1
ATOM 2021 C C . GLU B 1 121 ? -0.518 2.734 14.305 1 90.25 121 GLU B C 1
ATOM 2023 O O . GLU B 1 121 ? -0.102 3.539 13.469 1 90.25 121 GLU B O 1
ATOM 2028 N N . SER B 1 122 ? -0.96 3.111 15.469 1 88 122 SER B N 1
ATOM 2029 C CA . SER B 1 122 ? -0.715 4.449 16 1 88 122 SER B CA 1
ATOM 2030 C C . SER B 1 122 ? -0.131 4.395 17.406 1 88 122 SER B C 1
ATOM 2032 O O . SER B 1 122 ? -0.436 3.477 18.172 1 88 122 SER B O 1
ATOM 2034 N N . ASP B 1 123 ? 1.107 4.914 17.625 1 63.31 123 ASP B N 1
ATOM 2035 C CA . ASP B 1 123 ? 1.66 4.961 18.984 1 63.31 123 ASP B CA 1
ATOM 2036 C C . ASP B 1 123 ? 0.834 5.879 19.875 1 63.31 123 ASP B C 1
ATOM 2038 O O . ASP B 1 123 ? 0.755 7.086 19.641 1 63.31 123 ASP B O 1
ATOM 2042 N N . THR B 1 124 ? -0.269 5.531 20.25 1 55.38 124 THR B N 1
ATOM 2043 C CA . THR B 1 124 ? -0.906 6.367 21.266 1 55.38 124 THR B CA 1
ATOM 2044 C C . THR B 1 124 ? 0.075 6.711 22.391 1 55.38 124 THR B C 1
ATOM 2046 O O . THR B 1 124 ? -0.312 7.297 23.406 1 55.38 124 THR B O 1
ATOM 2049 N N . SER B 1 125 ? 1.225 6.168 22.469 1 49.09 125 SER B N 1
ATOM 2050 C CA . SER B 1 125 ? 1.957 6.578 23.672 1 49.09 125 SER B CA 1
ATOM 2051 C C . SER B 1 125 ? 2.207 8.086 23.672 1 49.09 125 SER B C 1
ATOM 2053 O O . SER B 1 125 ? 2.842 8.609 24.594 1 49.09 125 SER B O 1
ATOM 2055 N N . ALA B 1 126 ? 2.275 8.609 22.531 1 47.47 126 ALA B N 1
ATOM 2056 C CA . ALA B 1 126 ? 2.572 10.031 22.688 1 47.47 126 ALA B CA 1
ATOM 2057 C C . ALA B 1 126 ? 1.442 10.75 23.406 1 47.47 126 ALA B C 1
ATOM 2059 O O . ALA B 1 126 ? 0.275 10.633 23.031 1 47.47 126 ALA B O 1
ATOM 2060 N N . GLU B 1 127 ? 1.529 10.812 24.688 1 45.56 127 GLU B N 1
ATOM 2061 C CA . GLU B 1 127 ? 0.735 11.625 25.609 1 45.56 127 GLU B CA 1
ATOM 2062 C C . GLU B 1 127 ? 0.246 12.906 24.922 1 45.56 127 GLU B C 1
ATOM 2064 O O . GLU B 1 127 ? 1.02 13.594 24.25 1 45.56 127 GLU B O 1
ATOM 2069 N N . PRO B 1 128 ? -0.957 12.984 24.547 1 42.75 128 PRO B N 1
ATOM 2070 C CA . PRO B 1 128 ? -1.368 14.297 24.062 1 42.75 128 PRO B CA 1
ATOM 2071 C C . PRO B 1 128 ? -0.577 15.438 24.688 1 42.75 128 PRO B C 1
ATOM 2073 O O . PRO B 1 128 ? -0.226 15.367 25.875 1 42.75 128 PRO B O 1
ATOM 2076 N N . ALA B 1 129 ? 0.25 16.047 23.969 1 41.31 129 ALA B N 1
ATOM 2077 C CA . ALA B 1 129 ? 0.846 17.219 24.578 1 41.31 129 ALA B CA 1
ATOM 2078 C C . ALA B 1 129 ? -0.14 17.906 25.516 1 41.31 129 ALA B C 1
ATOM 2080 O O . ALA B 1 129 ? -1.237 18.297 25.109 1 41.31 129 ALA B O 1
ATOM 2081 N N . ARG B 1 130 ? -0.195 17.531 26.688 1 41.06 130 ARG B N 1
ATOM 2082 C CA . ARG B 1 130 ? -0.967 18.281 27.672 1 41.06 130 ARG B CA 1
ATOM 2083 C C . ARG B 1 130 ? -0.836 19.781 27.438 1 41.06 130 ARG B C 1
ATOM 2085 O O . ARG B 1 130 ? 0.27 20.328 27.453 1 41.06 130 ARG B O 1
ATOM 2092 N N . ILE B 1 131 ? -1.689 20.328 26.594 1 42.38 131 ILE B N 1
ATOM 2093 C CA . ILE B 1 131 ? -1.763 21.781 26.641 1 42.38 131 ILE B CA 1
ATOM 2094 C C . ILE B 1 131 ? -1.511 22.266 28.062 1 42.38 131 ILE B C 1
ATOM 2096 O O . ILE B 1 131 ? -2.334 22.047 28.953 1 42.38 131 ILE B O 1
ATOM 2100 N N . GLU B 1 132 ? -0.273 22.297 28.453 1 43.97 132 GLU B N 1
ATOM 2101 C CA . GLU B 1 132 ? 0.001 23 29.703 1 43.97 132 GLU B CA 1
ATOM 2102 C C . GLU B 1 132 ? -0.754 24.312 29.781 1 43.97 132 GLU B C 1
ATOM 2104 O O . GLU B 1 132 ? -0.547 25.203 28.938 1 43.97 132 GLU B O 1
ATOM 2109 N N . ARG B 1 133 ? -2.098 24.266 30.062 1 45 133 ARG B N 1
ATOM 2110 C CA . ARG B 1 133 ? -2.789 25.5 30.406 1 45 133 ARG B CA 1
ATOM 2111 C C . ARG B 1 133 ? -1.894 26.422 31.234 1 45 133 ARG B C 1
ATOM 2113 O O . ARG B 1 133 ? -1.219 25.969 32.156 1 45 133 ARG B O 1
ATOM 2120 N N . ARG B 1 134 ? -1.443 27.438 30.578 1 48.06 134 ARG B N 1
ATOM 2121 C CA . ARG B 1 134 ? -0.78 28.484 31.344 1 48.06 134 ARG B CA 1
ATOM 2122 C C . ARG B 1 134 ? -1.466 28.688 32.688 1 48.06 134 ARG B C 1
ATOM 2124 O O . ARG B 1 134 ? -2.691 28.781 32.75 1 48.06 134 ARG B O 1
ATOM 2131 N N . PRO B 1 135 ? -0.705 28.406 33.719 1 45.75 135 PRO B N 1
ATOM 2132 C CA . PRO B 1 135 ? -1.276 28.719 35.031 1 45.75 135 PRO B CA 1
ATOM 2133 C C . PRO B 1 135 ? -2.1 30 35.031 1 45.75 135 PRO B C 1
ATOM 2135 O O . PRO B 1 135 ? -1.69 31 34.438 1 45.75 135 PRO B O 1
ATOM 2138 N N . GLU B 1 136 ? -3.396 29.828 34.969 1 40.03 136 GLU B N 1
ATOM 2139 C CA . GLU B 1 136 ? -4.199 31.016 35.219 1 40.03 136 GLU B CA 1
ATOM 2140 C C . GLU B 1 136 ? -3.559 31.891 36.281 1 40.03 136 GLU B C 1
ATOM 2142 O O . GLU B 1 136 ? -3.031 31.391 37.281 1 40.03 136 GLU B O 1
ATOM 2147 N N . CYS B 1 137 ? -3.049 33.062 35.938 1 45.72 137 CYS B N 1
ATOM 2148 C CA . CYS B 1 137 ? -2.621 34.062 36.906 1 45.72 137 CYS B CA 1
ATOM 2149 C C . CYS B 1 137 ? -3.521 34.062 38.125 1 45.72 137 CYS B C 1
ATOM 2151 O O . CYS B 1 137 ? -4.746 34.094 38 1 45.72 137 CYS B O 1
ATOM 2153 N N . ASP B 1 138 ? -3.025 33.656 39.312 1 31.44 138 ASP B N 1
ATOM 2154 C CA . ASP B 1 138 ? -3.678 34.219 40.5 1 31.44 138 ASP B CA 1
ATOM 2155 C C . ASP B 1 138 ? -3.658 35.75 40.438 1 31.44 138 ASP B C 1
ATOM 2157 O O . ASP B 1 138 ? -2.658 36.344 40.031 1 31.44 138 ASP B O 1
#

Foldseek 3Di:
DPPPPPPPPPPPVPPPPPDPFWPWDKFPCPPLVCVLCVDPLLVQLLVQAAVHKAALVSSCVSSVHDSVSSVVSLVSCVVRVQKDWDFDQPVPVSDTTIIIHGFFPDKDWDADPRDTIMITHGRVPPDPPPPPPDPDDD/DPPPPPDPPPPPVPPPPPDPFWPFDKFPCPPLVCVLCVDPLLVQLLVQAAVHKAALVSSCVSSVHDSVSSVVSLVSCVVRVQKDWDFDQPVPVSDTTIIIHGFFPAKDWDADPRDTIMTTHGRVPPDPPPPPPDPPDD

Solvent-accessible surface area (backbone atoms only — not comparable to full-atom values): 15883 Å² total; per-residue (Å²): 132,85,78,73,77,72,70,81,72,78,75,70,75,72,70,80,66,88,70,64,93,70,45,65,43,70,50,92,49,47,65,58,54,34,31,44,52,21,32,66,67,34,34,48,51,51,52,62,17,47,72,45,68,33,32,52,64,57,40,8,64,74,62,74,41,55,55,71,58,32,42,53,38,51,48,53,37,33,75,70,59,44,29,43,78,44,78,41,65,40,74,83,78,61,45,71,43,64,25,35,28,59,62,50,39,31,35,33,41,38,49,54,95,47,37,78,44,26,33,40,34,32,72,70,72,65,63,69,78,67,74,73,66,69,74,73,80,127,134,83,78,74,77,71,70,82,74,79,76,70,74,72,70,81,67,90,67,62,92,72,46,65,44,68,50,95,49,47,64,58,56,35,32,45,51,22,33,68,67,33,35,46,52,52,52,62,17,48,72,44,67,34,32,50,62,56,41,7,64,75,63,74,41,54,56,71,57,32,43,54,38,51,49,53,35,33,76,70,59,44,30,44,77,46,78,41,63,41,76,84,77,62,46,71,43,65,25,35,29,60,61,50,38,31,35,32,42,39,51,56,95,48,37,78,43,26,33,40,34,35,70,67,75,65,63,70,76,68,75,73,67,69,76,72,79,127

InterPro domains:
  IPR005471 Transcription regulator IclR, N-terminal [PF09339] (57-86)
  IPR011991 ArsR-like helix-turn-helix domain [cd00090] (34-88)
  IPR036388 Winged helix-like DNA-binding domain superfamily [G3DSA:1.10.10.10] (28-115)
  IPR036390 Winged helix DNA-binding domain superfamily [SSF46785] (28-109)